Protein AF-A0A4Q7LE73-F1 (afdb_monomer_lite)

InterPro domains:
  IPR000281 Helix-turn-helix protein RpiR [PF01418] (27-86)
  IPR000281 Helix-turn-helix protein RpiR [PS51071] (15-91)
  IPR009057 Homedomain-like superfamily [SSF46689] (17-89)
  IPR036388 Winged helix-like DNA-binding domain superfamily [G3DSA:1.10.10.10] (14-88)
  IPR047640 HTH-type transcriptional regulator RpiR-like [PTHR30514] (19-153)

pLDDT: mean 76.47, std 17.5, range [27.41, 95.94]

Secondary structure (DSSP, 8-state):
---------S---HHHHHHHHHHHGGGS-HHHHHHHHHHHHTGGGGGG--HHHHHHHTTS-HHHHHHHHHHTT-SSHHHHHHHHHHHHHHTS----PPPSS---HHHHHHHHHHHHHHHHHHHHHHHHTSHHHHHHHHHHHT-S-EEEEESSHHHHHHHHHHHHHHHHHS----SPP-TTSEEEEEESSS---TTTS-S-HHHHTT-EEEEE-B-TT---EEETTEEEEE-BSSTTHHHHHHHHHHHHHHHH-GGGSS--

Foldseek 3Di:
DDDDDDDPPDADQLVVQLVVLVVCLVVDDLLLNLLSVLCNVCLQPLVVDDLCRSQVNSVHDSVSQQVNCVVNVHRGDVRSNVSSNVVSVVVPPPPPPPPPPDDDPVRVVVVVVVVVLVVLVVVLVVLCPDVLVVVLLVLLLPFLAEEEFELDDVLVVLSVLLLVLCCVLHNHPPDDDAQRGAYEYRQAPHHRDCVRPDVDLQSNFQRYEYEYADCAPDFDAPGRNHRYGHSYNDPNSSSSSSVSSVVSSVSSDDPPPPPD

Radius of gyration: 25.63 Å; chains: 1; bounding box: 50×48×75 Å

Structure (mmCIF, N/CA/C/O backbone):
data_AF-A0A4Q7LE73-F1
#
_entry.id   AF-A0A4Q7LE73-F1
#
loop_
_atom_site.group_PDB
_atom_site.id
_atom_site.type_symbol
_atom_site.label_atom_id
_atom_site.label_alt_id
_atom_site.label_comp_id
_atom_site.label_asym_id
_atom_site.label_entity_id
_atom_site.label_seq_id
_atom_site.pdbx_PDB_ins_code
_atom_site.Cartn_x
_atom_site.Cartn_y
_atom_site.Cartn_z
_atom_site.occupancy
_atom_site.B_iso_or_equiv
_atom_site.auth_seq_id
_atom_site.auth_comp_id
_atom_site.auth_asym_id
_atom_site.auth_atom_id
_atom_site.pdbx_PDB_model_num
ATOM 1 N N . MET A 1 1 ? -29.336 -5.424 -45.268 1.00 36.38 1 MET A N 1
ATOM 2 C CA . MET A 1 1 ? -28.787 -6.794 -45.356 1.00 36.38 1 MET A CA 1
ATOM 3 C C . MET A 1 1 ? -27.543 -6.709 -46.214 1.00 36.38 1 MET A C 1
ATOM 5 O O . MET A 1 1 ? -27.640 -6.809 -47.426 1.00 36.38 1 MET A O 1
ATOM 9 N N . GLU A 1 2 ? -26.401 -6.442 -45.594 1.00 27.41 2 GLU A N 1
ATOM 10 C CA . GLU A 1 2 ? -25.108 -6.477 -46.274 1.00 27.41 2 GLU A CA 1
ATOM 11 C C . GLU A 1 2 ? -24.246 -7.491 -45.533 1.00 27.41 2 GLU A C 1
ATOM 13 O O . GLU A 1 2 ? -23.942 -7.342 -44.350 1.00 27.41 2 GLU A O 1
ATOM 18 N N . ASN A 1 3 ? -23.981 -8.595 -46.228 1.00 30.31 3 ASN A N 1
ATOM 19 C CA . ASN A 1 3 ? -23.146 -9.694 -45.778 1.00 30.31 3 ASN A CA 1
ATOM 20 C C . ASN A 1 3 ? -21.695 -9.209 -45.760 1.00 30.31 3 ASN A C 1
ATOM 22 O O . ASN A 1 3 ? -21.080 -9.052 -46.814 1.00 30.31 3 ASN A O 1
ATOM 26 N N . VAL A 1 4 ? -21.138 -8.999 -44.569 1.00 33.28 4 VAL A N 1
ATOM 27 C CA . VAL A 1 4 ? -19.691 -8.841 -44.409 1.00 33.28 4 VAL A CA 1
ATOM 28 C C . VAL A 1 4 ? -19.076 -10.235 -44.436 1.00 33.28 4 VAL A C 1
ATOM 30 O O . VAL A 1 4 ? -19.018 -10.937 -43.426 1.00 33.28 4 VAL A O 1
ATOM 33 N N . SER A 1 5 ? -18.634 -10.639 -45.624 1.00 29.73 5 SER A N 1
ATOM 34 C CA . SER A 1 5 ? -17.701 -11.745 -45.807 1.00 29.73 5 SER A CA 1
ATOM 35 C C . SER A 1 5 ? -16.417 -11.433 -45.033 1.00 29.73 5 SER A C 1
ATOM 37 O O . SER A 1 5 ? -15.620 -10.597 -45.455 1.00 29.73 5 SER A O 1
ATOM 39 N N . LEU A 1 6 ? -16.221 -12.080 -43.878 1.00 34.28 6 LEU A N 1
ATOM 40 C CA . LEU A 1 6 ? -14.923 -12.105 -43.209 1.00 34.28 6 LEU A CA 1
ATOM 41 C C . LEU A 1 6 ? -13.989 -13.008 -44.016 1.00 34.28 6 LEU A C 1
ATOM 43 O O . LEU A 1 6 ? -14.069 -14.235 -43.949 1.00 34.28 6 LEU A O 1
ATOM 47 N N . ASP A 1 7 ? -13.106 -12.377 -44.776 1.00 31.00 7 ASP A N 1
ATOM 48 C CA . ASP A 1 7 ? -11.947 -13.021 -45.369 1.00 31.00 7 ASP A CA 1
ATOM 49 C C . ASP A 1 7 ? -11.022 -13.533 -44.245 1.00 31.00 7 ASP A C 1
ATOM 51 O O . ASP A 1 7 ? -10.460 -12.759 -43.468 1.00 31.00 7 ASP A O 1
ATOM 55 N N . LEU A 1 8 ? -10.926 -14.859 -44.103 1.00 39.31 8 LEU A N 1
ATOM 56 C CA . LEU A 1 8 ? -10.116 -15.561 -43.096 1.00 39.31 8 LEU A CA 1
ATOM 57 C C . LEU A 1 8 ? -8.748 -15.991 -43.657 1.00 39.31 8 LEU A C 1
ATOM 59 O O . LEU A 1 8 ? -8.208 -17.030 -43.275 1.00 39.31 8 LEU A O 1
ATOM 63 N N . ARG A 1 9 ? -8.178 -15.219 -44.588 1.00 37.47 9 ARG A N 1
ATOM 64 C CA . ARG A 1 9 ? -6.844 -15.469 -45.155 1.00 37.47 9 ARG A CA 1
ATOM 65 C C . ARG A 1 9 ? -5.949 -14.237 -45.038 1.00 37.47 9 ARG A C 1
ATOM 67 O O . ARG A 1 9 ? -5.602 -13.597 -46.019 1.00 37.47 9 ARG A O 1
ATOM 74 N N . GLY A 1 10 ? -5.541 -13.928 -43.813 1.00 35.84 10 GLY A N 1
ATOM 75 C CA . GLY A 1 10 ? -4.536 -12.906 -43.524 1.00 35.84 10 GLY A CA 1
ATOM 76 C C . GLY A 1 10 ? -4.345 -12.778 -42.020 1.00 35.84 10 GLY A C 1
ATOM 77 O O . GLY A 1 10 ? -5.335 -12.754 -41.290 1.00 35.84 10 GLY A O 1
ATOM 78 N N . GLY A 1 11 ? -3.090 -12.768 -41.560 1.00 40.53 11 GLY A N 1
ATOM 79 C CA . GLY A 1 11 ? -2.721 -12.755 -40.142 1.00 40.53 11 GLY A CA 1
ATOM 80 C C . GLY A 1 11 ? -3.563 -11.775 -39.325 1.00 40.53 11 GLY A C 1
ATOM 81 O O . GLY A 1 11 ? -3.760 -10.621 -39.708 1.00 40.53 11 GLY A O 1
ATOM 82 N N . HIS A 1 12 ? -4.114 -12.255 -38.210 1.00 41.47 12 HIS A N 1
ATOM 83 C CA . HIS A 1 12 ? -4.924 -11.416 -37.342 1.00 41.47 12 HIS A CA 1
ATOM 84 C C . HIS A 1 12 ? -4.046 -10.325 -36.715 1.00 41.47 12 HIS A C 1
ATOM 86 O O . HIS A 1 12 ? -3.005 -10.655 -36.147 1.00 41.47 12 HIS A O 1
ATOM 92 N N . PRO A 1 13 ? -4.458 -9.041 -36.752 1.00 47.62 13 PRO A N 1
ATOM 93 C CA . PRO A 1 13 ? -3.757 -8.015 -35.997 1.00 47.62 13 PRO A CA 1
ATOM 94 C C . PRO A 1 13 ? -3.739 -8.412 -34.505 1.00 47.62 13 PRO A C 1
ATOM 96 O O . PRO A 1 13 ? -4.755 -8.907 -33.999 1.00 47.62 13 PRO A O 1
ATOM 99 N N . PRO A 1 14 ? -2.618 -8.208 -33.790 1.00 50.78 14 PRO A N 1
ATOM 100 C CA . PRO A 1 14 ? -2.338 -8.814 -32.480 1.00 50.78 14 PRO A CA 1
ATOM 101 C C . PRO A 1 14 ? -3.400 -8.530 -31.401 1.00 50.78 14 PRO A C 1
ATOM 103 O O . PRO A 1 14 ? -3.673 -9.372 -30.545 1.00 50.78 14 PRO A O 1
ATOM 106 N N . SER A 1 15 ? -4.103 -7.394 -31.491 1.00 54.06 15 SER A N 1
ATOM 107 C CA . SER A 1 15 ? -5.221 -7.027 -30.606 1.00 54.06 15 SER A CA 1
ATOM 108 C C . SER A 1 15 ? -6.438 -7.954 -30.694 1.00 54.06 15 SER A C 1
ATOM 110 O O . SER A 1 15 ? -7.192 -8.074 -29.728 1.00 54.06 15 SER A O 1
ATOM 112 N N . ARG A 1 16 ? -6.624 -8.657 -31.815 1.00 70.12 16 ARG A N 1
ATOM 113 C CA . ARG A 1 16 ? -7.734 -9.600 -32.011 1.00 70.12 16 ARG A CA 1
ATOM 114 C C . ARG A 1 16 ? -7.423 -11.008 -31.512 1.00 70.12 16 ARG A C 1
ATOM 116 O O . ARG A 1 16 ? -8.363 -11.752 -31.253 1.00 70.12 16 ARG A O 1
ATOM 123 N N . LEU A 1 17 ? -6.150 -11.369 -31.334 1.00 82.00 17 LEU A N 1
ATOM 124 C CA . LEU A 1 17 ? -5.748 -12.737 -31.001 1.00 82.00 17 LEU A CA 1
ATOM 125 C C . LEU A 1 17 ? -6.143 -13.140 -29.575 1.00 82.00 17 LEU A C 1
ATOM 127 O O . LEU A 1 17 ? -6.809 -14.155 -29.403 1.00 82.00 17 LEU A O 1
ATOM 131 N N . LEU A 1 18 ? -5.790 -12.346 -28.557 1.00 83.38 18 LEU A N 1
ATOM 132 C CA . LEU A 1 18 ? -6.112 -12.666 -27.158 1.00 83.38 18 LEU A CA 1
ATOM 133 C C . LEU A 1 18 ? -7.630 -12.754 -26.934 1.00 83.38 18 LEU A C 1
ATOM 135 O O . LEU A 1 18 ? -8.122 -13.706 -26.331 1.00 83.38 18 LEU A O 1
ATOM 139 N N . LEU A 1 19 ? -8.373 -11.790 -27.484 1.00 81.19 19 LEU A N 1
ATOM 140 C CA . LEU A 1 19 ? -9.833 -11.764 -27.420 1.00 81.19 19 LEU A CA 1
ATOM 141 C C . LEU A 1 19 ? -10.452 -12.954 -28.171 1.00 81.19 19 LEU A C 1
ATOM 143 O O . LEU A 1 19 ? -11.395 -13.572 -27.679 1.00 81.19 19 LEU A O 1
ATOM 147 N N . ALA A 1 20 ? -9.909 -13.319 -29.338 1.00 82.94 20 ALA A N 1
ATOM 148 C CA . ALA A 1 20 ? -10.335 -14.510 -30.068 1.00 82.94 20 ALA A CA 1
ATOM 149 C C . ALA A 1 20 ? -10.052 -15.793 -29.274 1.00 82.94 20 ALA A C 1
ATOM 151 O O . ALA A 1 20 ? -10.924 -16.656 -29.199 1.00 82.94 20 ALA A O 1
ATOM 152 N N . MET A 1 21 ? -8.887 -15.898 -28.626 1.00 88.56 21 MET A N 1
ATOM 153 C CA . MET A 1 21 ? -8.531 -17.032 -27.771 1.00 88.56 21 MET A CA 1
ATOM 154 C C . MET A 1 21 ? -9.468 -17.162 -26.566 1.00 88.56 21 MET A C 1
ATOM 156 O O . MET A 1 21 ? -9.922 -18.267 -26.278 1.00 88.56 21 MET A O 1
ATOM 160 N N . GLN A 1 22 ? -9.799 -16.054 -25.895 1.00 87.94 22 GLN A N 1
ATOM 161 C CA . GLN A 1 22 ? -10.761 -16.034 -24.787 1.00 87.94 22 GLN A CA 1
ATOM 162 C C . GLN A 1 22 ? -12.165 -16.438 -25.249 1.00 87.94 22 GLN A C 1
ATOM 164 O O . GLN A 1 22 ? -12.814 -17.262 -24.606 1.00 87.94 22 GLN A O 1
ATOM 169 N N . ARG A 1 23 ? -12.619 -15.909 -26.391 1.00 88.62 23 ARG A N 1
ATOM 170 C CA . ARG A 1 23 ? -13.941 -16.211 -26.954 1.00 88.62 23 ARG A CA 1
ATOM 171 C C . ARG A 1 23 ? -14.069 -17.665 -27.405 1.00 88.62 23 ARG A C 1
ATOM 173 O O . ARG A 1 23 ? -15.119 -18.270 -27.220 1.00 88.62 23 ARG A O 1
ATOM 180 N N . GLU A 1 24 ? -13.024 -18.228 -28.004 1.00 89.00 24 GLU A N 1
ATOM 181 C CA . GLU A 1 24 ? -13.026 -19.614 -28.482 1.00 89.00 24 GLU A CA 1
ATOM 182 C C . GLU A 1 24 ? -12.693 -20.644 -27.403 1.00 89.00 24 GLU A C 1
ATOM 184 O O . GLU A 1 24 ? -12.870 -21.838 -27.650 1.00 89.00 24 GLU A O 1
ATOM 189 N N . LEU A 1 25 ? -12.252 -20.217 -26.216 1.00 89.75 25 LEU A N 1
ATOM 190 C CA . LEU A 1 25 ? -11.843 -21.097 -25.120 1.00 89.75 25 LEU A CA 1
ATOM 191 C C . LEU A 1 25 ? -12.855 -22.224 -24.814 1.00 89.75 25 LEU A C 1
ATOM 193 O O . LEU A 1 25 ? -12.409 -23.369 -24.686 1.00 89.75 25 LEU A O 1
ATOM 197 N N . PRO A 1 26 ? -14.185 -21.979 -24.770 1.00 87.06 26 PRO A N 1
ATOM 198 C CA . PRO A 1 26 ? -15.178 -23.034 -24.530 1.00 87.06 26 PRO A CA 1
ATOM 199 C C . PRO A 1 26 ? -15.284 -24.065 -25.667 1.00 87.06 26 PRO A C 1
ATOM 201 O O . PRO A 1 26 ? -15.719 -25.189 -25.442 1.00 87.06 26 PRO A O 1
ATOM 204 N N . ALA A 1 27 ? -14.875 -23.698 -26.885 1.00 86.88 27 ALA A N 1
ATOM 205 C CA . ALA A 1 27 ? -14.903 -24.540 -28.082 1.00 86.88 27 ALA A CA 1
ATOM 206 C C . ALA A 1 27 ? -13.546 -25.220 -28.372 1.00 86.88 27 ALA A C 1
ATOM 208 O O . ALA A 1 27 ? -13.352 -25.849 -29.422 1.00 86.88 27 ALA A O 1
ATOM 209 N N . LEU A 1 28 ? -12.560 -25.075 -27.481 1.00 90.81 28 LEU A N 1
ATOM 210 C CA . LEU A 1 28 ? -11.284 -25.777 -27.585 1.00 90.81 28 LEU A CA 1
ATOM 211 C C . LEU A 1 28 ? -11.410 -27.198 -27.026 1.00 90.81 28 LEU A C 1
ATOM 213 O O . LEU A 1 28 ? -12.021 -27.430 -25.988 1.00 90.81 28 LEU A O 1
ATOM 217 N N . SER A 1 29 ? -10.739 -28.162 -27.667 1.00 91.69 29 SER A N 1
ATOM 218 C CA . SER A 1 29 ? -10.526 -29.477 -27.042 1.00 91.69 29 SER A CA 1
ATOM 219 C C . SER A 1 29 ? -9.815 -29.306 -25.689 1.00 91.69 29 SER A C 1
ATOM 221 O O . SER A 1 29 ? -8.980 -28.401 -25.595 1.00 91.69 29 SER A O 1
ATOM 223 N N . PRO A 1 30 ? -10.004 -30.196 -24.698 1.00 89.75 30 PRO A N 1
ATOM 224 C CA . PRO A 1 30 ? -9.436 -30.030 -23.355 1.00 89.75 30 PRO A CA 1
ATOM 225 C C . PRO A 1 30 ? -7.932 -29.714 -23.346 1.00 89.75 30 PRO A C 1
ATOM 227 O O . PRO A 1 30 ? -7.491 -28.756 -22.716 1.00 89.75 30 PRO A O 1
ATOM 230 N N . LYS A 1 31 ? -7.145 -30.447 -24.148 1.00 89.31 31 LYS A N 1
ATOM 231 C CA . LYS A 1 31 ? -5.693 -30.237 -24.272 1.00 89.31 31 LYS A CA 1
ATOM 232 C C . LYS A 1 31 ? -5.336 -28.869 -24.860 1.00 89.31 31 LYS A C 1
ATOM 234 O O . LYS A 1 31 ? -4.403 -28.235 -24.388 1.00 89.31 31 LYS A O 1
ATOM 239 N N . LEU A 1 32 ? -6.062 -28.403 -25.878 1.00 92.81 32 LEU A N 1
ATOM 240 C CA . LEU A 1 32 ? -5.839 -27.067 -26.450 1.00 92.81 32 LEU A CA 1
ATOM 241 C C . LEU A 1 32 ? -6.333 -25.959 -25.515 1.00 92.81 32 LEU A C 1
ATOM 243 O O . LEU A 1 32 ? -5.698 -24.914 -25.443 1.00 92.81 32 LEU A O 1
ATOM 247 N N . GLY A 1 33 ? -7.411 -26.205 -24.768 1.00 93.31 33 GLY A N 1
ATOM 248 C CA . GLY A 1 33 ? -7.922 -25.291 -23.752 1.00 93.31 33 GLY A CA 1
ATOM 249 C C . GLY A 1 33 ? -6.916 -25.038 -22.632 1.00 93.31 33 GLY A C 1
ATOM 250 O O . GLY A 1 33 ? -6.775 -23.901 -22.196 1.00 93.31 33 GLY A O 1
ATOM 251 N N . HIS A 1 34 ? -6.169 -26.063 -22.212 1.00 93.94 34 HIS A N 1
ATOM 252 C CA . HIS A 1 34 ? -5.117 -25.914 -21.198 1.00 93.94 34 HIS A CA 1
ATOM 253 C C . HIS A 1 34 ? -3.985 -25.012 -21.689 1.00 93.94 34 HIS A C 1
ATOM 255 O O . HIS A 1 34 ? -3.579 -24.095 -20.983 1.00 93.94 34 HIS A O 1
ATOM 261 N N . VAL A 1 35 ? -3.534 -25.225 -22.928 1.00 95.62 35 VAL A N 1
ATOM 262 C CA . VAL A 1 35 ? -2.495 -24.385 -23.535 1.00 95.62 35 VAL A CA 1
ATOM 263 C C . VAL A 1 35 ? -2.989 -22.951 -23.731 1.00 95.62 35 VAL A C 1
ATOM 265 O O . VAL A 1 35 ? -2.262 -22.008 -23.439 1.00 95.62 35 VAL A O 1
ATOM 268 N N . ALA A 1 36 ? -4.229 -22.767 -24.192 1.00 93.56 36 ALA A N 1
ATOM 269 C CA . ALA A 1 36 ? -4.799 -21.439 -24.393 1.00 93.56 36 ALA A CA 1
ATOM 270 C C . ALA A 1 36 ? -4.927 -20.658 -23.083 1.00 93.56 36 ALA A C 1
ATOM 272 O O . ALA A 1 36 ? -4.557 -19.489 -23.057 1.00 93.56 36 ALA A O 1
ATOM 273 N N . ARG A 1 37 ? -5.380 -21.302 -21.997 1.00 92.19 37 ARG A N 1
ATOM 274 C CA . ARG A 1 37 ? -5.430 -20.688 -20.661 1.00 92.19 37 ARG A CA 1
ATOM 275 C C . ARG A 1 37 ? -4.053 -20.239 -20.197 1.00 92.19 37 ARG A C 1
ATOM 277 O O . ARG A 1 37 ? -3.901 -19.070 -19.870 1.00 92.19 37 ARG A O 1
ATOM 284 N N . PHE A 1 38 ? -3.049 -21.110 -20.302 1.00 93.12 38 PHE A N 1
ATOM 285 C CA . PHE A 1 38 ? -1.6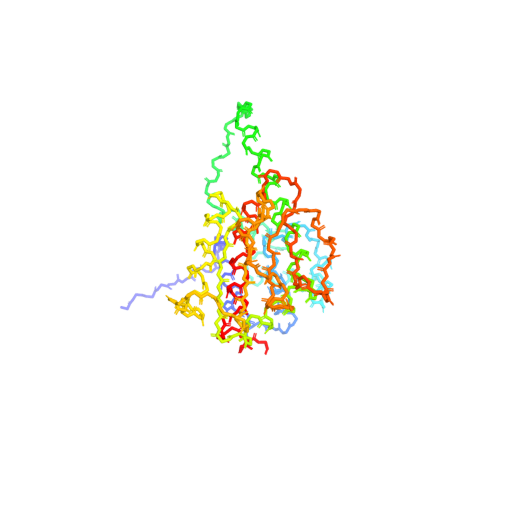73 -20.748 -19.964 1.00 93.12 38 PHE A CA 1
ATOM 286 C C . PHE A 1 38 ? -1.190 -19.526 -20.765 1.00 93.12 38 PHE A C 1
ATOM 288 O O . PHE A 1 38 ? -0.633 -18.585 -20.206 1.00 93.12 38 PHE A O 1
ATOM 295 N N . CYS A 1 39 ? -1.423 -19.501 -22.080 1.00 91.44 39 CYS A N 1
ATOM 296 C CA . CYS A 1 39 ? -1.026 -18.372 -22.923 1.00 91.44 39 CYS A CA 1
ATOM 297 C C . CYS A 1 39 ? -1.777 -17.072 -22.593 1.00 91.44 39 CYS A C 1
ATOM 299 O O . CYS A 1 39 ? -1.175 -16.008 -22.694 1.00 91.44 39 CYS A O 1
ATOM 301 N N . ILE A 1 40 ? -3.056 -17.144 -22.208 1.00 89.19 40 ILE A N 1
ATOM 302 C CA . ILE A 1 40 ? -3.857 -15.982 -21.789 1.00 89.19 40 ILE A CA 1
ATOM 303 C C . ILE A 1 40 ? -3.355 -15.449 -20.440 1.00 89.19 40 ILE A C 1
ATOM 305 O O . ILE A 1 40 ? -3.100 -14.255 -20.315 1.00 89.19 40 ILE A O 1
ATOM 309 N N . GLU A 1 41 ? -3.175 -16.329 -19.453 1.00 87.31 41 GLU A N 1
ATOM 310 C CA . GLU A 1 41 ? -2.725 -15.982 -18.096 1.00 87.31 41 GLU A CA 1
ATOM 311 C C . GLU A 1 41 ? -1.308 -15.392 -18.086 1.00 87.31 41 GLU A C 1
ATOM 313 O O . GLU A 1 41 ? -1.009 -14.491 -17.304 1.00 87.31 41 GLU A O 1
ATOM 318 N N . HIS A 1 42 ? -0.441 -15.861 -18.986 1.00 86.25 42 HIS A N 1
ATOM 319 C CA . HIS A 1 42 ? 0.959 -15.446 -19.068 1.00 86.25 42 HIS A CA 1
ATOM 320 C C . HIS A 1 42 ? 1.283 -14.601 -20.308 1.00 86.25 42 HIS A C 1
ATOM 322 O O . HIS A 1 42 ? 2.451 -14.506 -20.679 1.00 86.25 42 HIS A O 1
ATOM 328 N N . ALA A 1 43 ? 0.294 -13.970 -20.954 1.00 84.94 43 ALA A N 1
ATOM 329 C CA . ALA A 1 43 ? 0.480 -13.269 -22.233 1.00 84.94 43 ALA A CA 1
ATOM 330 C C . ALA A 1 43 ? 1.638 -12.249 -22.209 1.00 84.94 43 ALA A C 1
ATOM 332 O O . ALA A 1 43 ? 2.489 -12.256 -23.098 1.00 84.94 43 ALA A O 1
ATOM 333 N N . ALA A 1 44 ? 1.735 -11.447 -21.142 1.00 77.94 44 ALA A N 1
ATOM 334 C CA . ALA A 1 44 ? 2.772 -10.423 -20.982 1.00 77.94 44 ALA A CA 1
ATOM 335 C C . ALA A 1 44 ? 4.186 -10.980 -20.742 1.00 77.94 44 ALA A C 1
ATOM 337 O O . ALA A 1 44 ? 5.175 -10.314 -21.031 1.00 77.94 44 ALA A O 1
ATOM 338 N N . THR A 1 45 ? 4.308 -12.203 -20.224 1.00 80.69 45 THR A N 1
ATOM 339 C CA . THR A 1 45 ? 5.594 -12.828 -19.865 1.00 80.69 45 THR A CA 1
ATOM 340 C C . THR A 1 45 ? 5.908 -14.061 -20.712 1.00 80.69 45 THR A C 1
ATOM 342 O O . THR A 1 45 ? 6.896 -14.762 -20.472 1.00 80.69 45 THR A O 1
ATOM 345 N N . LEU A 1 46 ? 5.106 -14.326 -21.748 1.00 85.12 46 LEU A N 1
ATOM 346 C CA . LEU A 1 46 ? 5.240 -15.509 -22.593 1.00 85.12 46 LEU A CA 1
ATOM 347 C C . LEU A 1 46 ? 6.572 -15.524 -23.361 1.00 85.12 46 LEU A C 1
ATOM 349 O O . LEU A 1 46 ? 7.087 -16.603 -23.665 1.00 85.12 46 LEU A O 1
ATOM 353 N N . HIS A 1 47 ? 7.186 -14.357 -23.608 1.00 83.56 47 HIS A N 1
ATOM 354 C CA . HIS A 1 47 ? 8.524 -14.248 -24.207 1.00 83.56 47 HIS A CA 1
ATOM 355 C C . HIS A 1 47 ? 9.614 -14.995 -23.417 1.00 83.56 47 HIS A C 1
ATOM 357 O O . HIS A 1 47 ? 10.526 -15.544 -24.038 1.00 83.56 47 HIS A O 1
ATOM 363 N N . HIS A 1 48 ? 9.478 -15.127 -22.095 1.00 83.44 48 HIS A N 1
ATOM 364 C CA . HIS A 1 48 ? 10.425 -15.857 -21.242 1.00 83.44 48 HIS A CA 1
ATOM 365 C C . HIS A 1 48 ? 10.283 -17.384 -21.300 1.00 83.44 48 HIS A C 1
ATOM 367 O O . HIS A 1 48 ? 11.183 -18.104 -20.875 1.00 83.44 48 HIS A O 1
ATOM 373 N N . HIS A 1 49 ? 9.176 -17.898 -21.836 1.00 85.50 49 HIS A N 1
ATOM 374 C CA . HIS A 1 49 ? 8.891 -19.329 -21.848 1.00 85.50 49 HIS A CA 1
ATOM 375 C C . HIS A 1 49 ? 9.376 -19.980 -23.150 1.00 85.50 49 HIS A C 1
ATOM 377 O O . HIS A 1 49 ? 9.189 -19.447 -24.256 1.00 85.50 49 HIS A O 1
ATOM 383 N N . ARG A 1 50 ? 9.983 -21.168 -23.044 1.00 92.62 50 ARG A N 1
ATOM 384 C CA . ARG A 1 50 ? 10.229 -22.052 -24.192 1.00 92.62 50 ARG A CA 1
ATOM 385 C C . ARG A 1 50 ? 8.977 -22.882 -24.458 1.00 92.62 50 ARG A C 1
ATOM 387 O O . ARG A 1 50 ? 8.153 -23.105 -23.576 1.00 92.62 50 ARG A O 1
ATOM 394 N N . ILE A 1 51 ? 8.856 -23.416 -25.674 1.00 95.25 51 ILE A N 1
ATOM 395 C CA . ILE A 1 51 ? 7.692 -24.236 -26.055 1.00 95.25 51 ILE A CA 1
ATOM 396 C C . ILE A 1 51 ? 7.515 -25.458 -25.142 1.00 95.25 51 ILE A C 1
ATOM 398 O O . ILE A 1 51 ? 6.394 -25.891 -24.882 1.00 95.25 51 ILE A O 1
ATOM 402 N N . GLN A 1 52 ? 8.626 -26.001 -24.633 1.00 93.94 52 GLN A N 1
ATOM 403 C CA . GLN A 1 52 ? 8.621 -27.127 -23.704 1.00 93.94 52 GLN A CA 1
ATOM 404 C C . GLN A 1 52 ? 8.075 -26.743 -22.326 1.00 93.94 52 GLN A C 1
ATOM 406 O O . GLN A 1 52 ? 7.399 -27.560 -21.705 1.00 93.94 52 GLN A O 1
ATOM 411 N N . ASP A 1 53 ? 8.320 -25.512 -21.876 1.00 90.81 53 ASP A N 1
ATOM 412 C CA . ASP A 1 53 ? 7.847 -25.016 -20.583 1.00 90.81 53 ASP A CA 1
ATOM 413 C C . ASP A 1 53 ? 6.329 -24.840 -20.617 1.00 90.81 53 ASP A C 1
ATOM 415 O O . ASP A 1 53 ? 5.627 -25.349 -19.747 1.00 90.81 53 ASP A O 1
ATOM 419 N N . VAL A 1 54 ? 5.814 -24.232 -21.694 1.00 93.06 54 VAL A N 1
ATOM 420 C CA . VAL A 1 54 ? 4.369 -24.080 -21.934 1.00 93.06 54 VAL A CA 1
ATOM 421 C C . VAL A 1 54 ? 3.680 -25.437 -22.024 1.00 93.06 54 VAL A C 1
ATOM 423 O O . VAL A 1 54 ? 2.646 -25.662 -21.395 1.00 93.06 54 VAL A O 1
ATOM 426 N N . ALA A 1 55 ? 4.264 -26.366 -22.785 1.00 94.25 55 ALA A N 1
ATOM 427 C CA . ALA A 1 55 ? 3.733 -27.713 -22.927 1.00 94.25 55 ALA A CA 1
ATOM 428 C C . ALA A 1 55 ? 3.640 -28.416 -21.566 1.00 94.25 55 ALA A C 1
ATOM 430 O O . ALA A 1 55 ? 2.569 -28.905 -21.209 1.00 94.25 55 ALA A O 1
ATOM 431 N N . ARG A 1 56 ? 4.725 -28.388 -20.780 1.00 93.38 56 ARG A N 1
ATOM 432 C CA . ARG A 1 56 ? 4.791 -28.990 -19.444 1.00 93.38 56 ARG A CA 1
ATOM 433 C C . ARG A 1 56 ? 3.770 -28.374 -18.490 1.00 93.38 56 ARG A C 1
ATOM 435 O O . ARG A 1 56 ? 3.004 -29.117 -17.887 1.00 93.38 56 ARG A O 1
ATOM 442 N N . ALA A 1 57 ? 3.729 -27.047 -18.396 1.00 89.56 57 ALA A N 1
ATOM 443 C CA . ALA A 1 57 ? 2.807 -26.332 -17.516 1.00 89.56 57 ALA A CA 1
ATOM 444 C C . ALA A 1 57 ? 1.335 -26.576 -17.887 1.00 89.56 57 ALA A C 1
ATOM 446 O O . ALA A 1 57 ? 0.475 -26.654 -17.017 1.00 89.56 57 ALA A O 1
ATOM 447 N N . SER A 1 58 ? 1.054 -26.783 -19.175 1.00 92.62 58 SER A N 1
ATOM 448 C CA . SER A 1 58 ? -0.294 -27.084 -19.669 1.00 92.62 58 SER A CA 1
ATOM 449 C C . SER A 1 58 ? -0.653 -28.579 -19.618 1.00 92.62 58 SER A C 1
ATOM 451 O O . SER A 1 58 ? -1.748 -28.957 -20.040 1.00 92.62 58 SER A O 1
ATOM 453 N N . GLY A 1 59 ? 0.257 -29.459 -19.177 1.00 91.44 59 GLY A N 1
ATOM 454 C CA . GLY A 1 59 ? 0.058 -30.915 -19.206 1.00 91.44 59 GLY A CA 1
ATOM 455 C C . GLY A 1 59 ? -0.060 -31.486 -20.628 1.00 91.44 59 GLY A C 1
ATOM 456 O O . GLY A 1 59 ? -0.827 -32.416 -20.882 1.00 91.44 59 GLY A O 1
ATOM 457 N N . THR A 1 60 ? 0.654 -30.896 -21.587 1.00 95.12 60 THR A N 1
ATOM 458 C CA . THR A 1 60 ? 0.620 -31.260 -23.010 1.00 95.12 60 THR A CA 1
ATOM 459 C C . THR A 1 60 ? 2.022 -31.452 -23.595 1.00 95.12 60 THR A C 1
ATOM 461 O O . THR A 1 60 ? 3.029 -31.383 -22.899 1.00 95.12 60 THR A O 1
ATOM 464 N N . ILE A 1 61 ? 2.089 -31.724 -24.901 1.00 95.19 61 ILE A N 1
ATOM 465 C CA . ILE A 1 61 ? 3.335 -31.846 -25.665 1.00 95.19 61 ILE A CA 1
ATOM 466 C C . ILE A 1 61 ? 3.546 -30.603 -26.548 1.00 95.19 61 ILE A C 1
ATOM 468 O O . ILE A 1 61 ? 2.559 -29.973 -26.936 1.00 95.19 61 ILE A O 1
ATOM 472 N N . PRO A 1 62 ? 4.787 -30.268 -26.953 1.00 95.56 62 PRO A N 1
ATOM 473 C CA . PRO A 1 62 ? 5.072 -29.104 -27.804 1.00 95.56 62 PRO A CA 1
ATOM 474 C C . PRO A 1 62 ? 4.226 -29.036 -29.085 1.00 95.56 62 PRO A C 1
ATOM 476 O O . PRO A 1 62 ? 3.805 -27.959 -29.504 1.00 95.56 62 PRO A O 1
ATOM 479 N N . ALA A 1 63 ? 3.895 -30.190 -29.673 1.00 95.56 63 ALA A N 1
ATOM 480 C CA . ALA A 1 63 ? 3.025 -30.267 -30.844 1.00 95.56 63 ALA A CA 1
ATOM 481 C C . ALA A 1 63 ? 1.607 -29.712 -30.591 1.00 95.56 63 ALA A C 1
ATOM 483 O O . ALA A 1 63 ? 1.000 -29.159 -31.507 1.00 95.56 63 ALA A O 1
ATOM 484 N N . SER A 1 64 ? 1.082 -29.813 -29.364 1.00 95.12 64 SER A N 1
ATOM 485 C CA . SER A 1 64 ? -0.200 -29.206 -28.980 1.00 95.12 64 SER A CA 1
ATOM 486 C C . SER A 1 64 ? -0.124 -27.681 -28.979 1.00 95.12 64 SER A C 1
ATOM 488 O O . SER A 1 64 ? -1.068 -27.028 -29.413 1.00 95.12 64 SER A O 1
ATOM 490 N N . VAL A 1 65 ? 1.012 -27.117 -28.561 1.00 95.62 65 VAL A N 1
ATOM 491 C CA . VAL A 1 65 ? 1.252 -25.666 -28.562 1.00 95.62 65 VAL A CA 1
ATOM 492 C C . VAL A 1 65 ? 1.333 -25.127 -29.990 1.00 95.62 65 VAL A C 1
ATOM 494 O O . VAL A 1 65 ? 0.695 -24.130 -30.316 1.00 95.62 65 VAL A O 1
ATOM 497 N N . VAL A 1 66 ? 2.027 -25.837 -30.886 1.00 95.94 66 VAL A N 1
ATOM 498 C CA . VAL A 1 66 ? 2.044 -25.494 -32.321 1.00 95.94 66 VAL A CA 1
ATOM 499 C C . VAL A 1 66 ? 0.650 -25.616 -32.938 1.00 95.94 66 VAL A C 1
ATOM 501 O O . VAL A 1 66 ? 0.250 -24.772 -33.736 1.00 95.94 66 VAL A O 1
ATOM 504 N N . ARG A 1 67 ? -0.115 -26.650 -32.568 1.00 93.00 67 ARG A N 1
ATOM 505 C CA . ARG A 1 67 ? -1.487 -26.845 -33.058 1.00 93.00 67 ARG A CA 1
ATOM 506 C C . ARG A 1 67 ? -2.418 -25.719 -32.616 1.00 93.00 67 ARG A C 1
ATOM 508 O O . ARG A 1 67 ? -3.270 -25.317 -33.400 1.00 93.00 67 ARG A O 1
ATOM 515 N N . LEU A 1 68 ? -2.241 -25.206 -31.399 1.00 95.31 68 LEU A N 1
ATOM 516 C CA . LEU A 1 68 ? -2.958 -24.025 -30.934 1.00 95.31 68 LEU A CA 1
ATOM 517 C C . LEU A 1 68 ? -2.617 -22.804 -31.796 1.00 95.31 68 LEU A C 1
ATOM 519 O O . LEU A 1 68 ? -3.530 -22.178 -32.319 1.00 95.31 68 LEU A O 1
ATOM 523 N N . ALA A 1 69 ? -1.328 -22.512 -32.002 1.00 93.88 69 ALA A N 1
ATOM 524 C CA . ALA A 1 69 ? -0.889 -21.380 -32.823 1.00 93.88 69 ALA A CA 1
ATOM 525 C C . ALA A 1 69 ? -1.498 -21.431 -34.239 1.00 93.88 69 ALA A C 1
ATOM 527 O O . ALA A 1 69 ? -2.111 -20.467 -34.691 1.00 93.88 69 ALA A O 1
ATOM 528 N N . LYS A 1 70 ? -1.443 -22.603 -34.884 1.00 92.50 70 LYS A N 1
ATOM 529 C CA . LYS A 1 70 ? -2.033 -22.829 -36.213 1.00 92.50 70 LYS A CA 1
ATOM 530 C C . LYS A 1 70 ? -3.544 -22.647 -36.255 1.00 92.50 70 LYS A C 1
ATOM 532 O O . LYS A 1 70 ? -4.060 -22.166 -37.258 1.00 92.50 70 LYS A O 1
ATOM 537 N N . ARG A 1 71 ? -4.260 -23.006 -35.184 1.00 91.31 71 ARG A N 1
ATOM 538 C CA . ARG A 1 71 ? -5.714 -22.801 -35.100 1.00 91.31 71 ARG A CA 1
ATOM 539 C C . ARG A 1 71 ? -6.084 -21.318 -35.177 1.00 91.31 71 ARG A C 1
ATOM 541 O O . ARG A 1 71 ? -7.100 -20.997 -35.775 1.00 91.31 71 ARG A O 1
ATOM 548 N N . PHE A 1 72 ? -5.249 -20.440 -34.628 1.00 88.69 72 PHE A N 1
ATOM 549 C CA . PHE A 1 72 ? -5.438 -18.988 -34.684 1.00 88.69 72 PHE A CA 1
ATOM 550 C C . PHE A 1 72 ? -4.719 -18.324 -35.873 1.00 88.69 72 PHE A C 1
ATOM 552 O O . PHE A 1 72 ? -4.487 -17.119 -35.860 1.00 88.69 72 PHE A O 1
ATOM 559 N N . GLY A 1 73 ? -4.368 -19.103 -36.903 1.00 87.19 73 GLY A N 1
ATOM 560 C CA . GLY A 1 73 ? -3.792 -18.587 -38.146 1.00 87.19 73 GLY A CA 1
ATOM 561 C C . GLY A 1 73 ? -2.296 -18.268 -38.092 1.00 87.19 73 GLY A C 1
ATOM 562 O O . GLY A 1 73 ? -1.799 -17.618 -39.004 1.00 87.19 73 GLY A O 1
ATOM 563 N N . LEU A 1 74 ? -1.577 -18.724 -37.061 1.00 90.12 74 LEU A N 1
ATOM 564 C CA . LEU A 1 74 ? -0.144 -18.472 -36.882 1.00 90.12 74 LEU A CA 1
ATOM 565 C C . LEU A 1 74 ? 0.691 -19.683 -37.319 1.00 90.12 74 LEU A C 1
ATOM 567 O O . LEU A 1 74 ? 0.299 -20.839 -37.153 1.00 90.12 74 LEU A O 1
ATOM 571 N N . SER A 1 75 ? 1.894 -19.440 -37.824 1.00 86.94 75 SER A N 1
ATOM 572 C CA . SER A 1 75 ? 2.827 -20.465 -38.306 1.00 86.94 75 SER A CA 1
ATOM 573 C C . SER A 1 75 ? 3.373 -21.372 -37.194 1.00 86.94 75 SER A C 1
ATOM 575 O O . SER A 1 75 ? 3.657 -22.552 -37.436 1.00 86.94 75 SER A O 1
ATOM 577 N N . GLY A 1 76 ? 3.479 -20.869 -35.959 1.00 90.44 76 GLY A N 1
ATOM 578 C CA . GLY A 1 76 ? 3.992 -21.637 -34.828 1.00 90.44 76 GLY A CA 1
ATOM 579 C C . GLY A 1 76 ? 4.131 -20.848 -33.526 1.00 90.44 76 GLY A C 1
ATOM 580 O O . GLY A 1 76 ? 3.624 -19.741 -33.375 1.00 90.44 76 GLY A O 1
ATOM 581 N N . PHE A 1 77 ? 4.830 -21.443 -32.554 1.00 92.06 77 PHE A N 1
ATOM 582 C CA . PHE A 1 77 ? 4.932 -20.897 -31.196 1.00 92.06 77 PHE A CA 1
ATOM 583 C C . PHE A 1 77 ? 5.678 -19.558 -31.116 1.00 92.06 77 PHE A C 1
ATOM 585 O O . PHE A 1 77 ? 5.317 -18.727 -30.295 1.00 92.06 77 PHE A O 1
ATOM 592 N N . GLN A 1 78 ? 6.694 -19.328 -31.954 1.00 88.94 78 GLN A N 1
ATOM 593 C CA . GLN A 1 78 ? 7.404 -18.043 -31.945 1.00 88.94 78 GLN A CA 1
ATOM 594 C C . GLN A 1 78 ? 6.484 -16.897 -32.373 1.00 88.94 78 GLN A C 1
ATOM 596 O O . GLN A 1 78 ? 6.400 -15.895 -31.677 1.00 88.94 78 GLN A O 1
ATOM 601 N N . GLU A 1 79 ? 5.715 -17.080 -33.446 1.00 87.25 79 GLU A N 1
ATOM 602 C CA . GLU A 1 79 ? 4.738 -16.083 -33.899 1.00 87.25 79 GLU A CA 1
ATOM 603 C C . GLU A 1 79 ? 3.617 -15.864 -32.869 1.00 87.25 79 GLU A C 1
ATOM 605 O O . GLU A 1 79 ? 3.217 -14.730 -32.627 1.00 87.25 79 GLU A O 1
ATOM 610 N N . LEU A 1 80 ? 3.187 -16.923 -32.169 1.00 89.06 80 LEU A N 1
ATOM 611 C CA . LEU A 1 80 ? 2.273 -16.811 -31.025 1.00 89.06 80 LEU A CA 1
ATOM 612 C C . LEU A 1 80 ? 2.845 -15.940 -29.896 1.00 89.06 80 LEU A C 1
ATOM 614 O O . LEU A 1 80 ? 2.107 -15.149 -29.313 1.00 89.06 80 LEU A O 1
ATOM 618 N N . LYS A 1 81 ? 4.144 -16.058 -29.590 1.00 88.50 81 LYS A N 1
ATOM 619 C CA . LYS A 1 81 ? 4.806 -15.209 -28.588 1.00 88.50 81 LYS A CA 1
ATOM 620 C C . LYS A 1 81 ? 4.817 -13.750 -29.024 1.00 88.50 81 LYS A C 1
ATOM 622 O O . LYS A 1 81 ? 4.404 -12.902 -28.241 1.00 88.50 81 LYS A O 1
ATOM 627 N N . TYR A 1 82 ? 5.247 -13.472 -30.254 1.00 83.00 82 TYR A N 1
ATOM 628 C CA . TYR A 1 82 ? 5.294 -12.106 -30.779 1.00 83.00 82 TYR A CA 1
ATOM 629 C C . TYR A 1 82 ? 3.912 -11.447 -30.757 1.00 83.00 82 TYR A C 1
ATOM 631 O O . TYR A 1 82 ? 3.761 -10.364 -30.199 1.00 83.00 82 TYR A O 1
ATOM 639 N N . ALA A 1 83 ? 2.886 -12.146 -31.248 1.00 83.06 83 ALA A N 1
ATOM 640 C CA . ALA A 1 83 ? 1.529 -11.612 -31.316 1.00 83.06 83 ALA A CA 1
ATOM 641 C C . ALA A 1 83 ? 0.901 -11.326 -29.935 1.00 83.06 83 ALA A C 1
ATOM 643 O O . ALA A 1 83 ? 0.067 -10.430 -29.815 1.00 83.06 83 ALA A O 1
ATOM 644 N N . LEU A 1 84 ? 1.281 -12.071 -28.889 1.00 80.88 84 LEU A N 1
ATOM 645 C CA . LEU A 1 84 ? 0.786 -11.845 -27.524 1.00 80.88 84 LEU A CA 1
ATOM 646 C C . LEU A 1 84 ? 1.586 -10.774 -26.761 1.00 80.88 84 LEU A C 1
ATOM 648 O O . LEU A 1 84 ? 1.002 -10.047 -25.958 1.00 80.88 84 LEU A O 1
ATOM 652 N N . VAL A 1 85 ? 2.890 -10.644 -27.024 1.00 70.38 85 VAL A N 1
ATOM 653 C CA . VAL A 1 85 ? 3.779 -9.686 -26.339 1.00 70.38 85 VAL A CA 1
ATOM 654 C C . VAL A 1 85 ? 3.613 -8.265 -26.873 1.00 70.38 85 VAL A C 1
ATOM 656 O O . VAL A 1 85 ? 3.499 -7.345 -26.068 1.00 70.38 85 VAL A O 1
ATOM 659 N N . GLU A 1 86 ? 3.465 -8.088 -28.192 1.00 63.12 86 GLU A N 1
ATOM 660 C CA . GLU A 1 86 ? 3.236 -6.768 -28.812 1.00 63.12 86 GLU A CA 1
ATOM 661 C C . GLU A 1 86 ? 1.991 -6.066 -28.227 1.00 63.12 86 GLU A C 1
ATOM 663 O O . GLU A 1 86 ? 1.916 -4.842 -28.142 1.00 63.12 86 GLU A O 1
ATOM 668 N N . ARG A 1 87 ? 1.006 -6.839 -27.748 1.00 60.84 87 ARG A N 1
ATOM 669 C CA . ARG A 1 87 ? -0.155 -6.307 -27.025 1.00 60.84 87 ARG A CA 1
ATOM 670 C C . ARG A 1 87 ? 0.159 -5.891 -25.588 1.00 60.84 87 ARG A C 1
ATOM 672 O O . ARG A 1 87 ? -0.317 -4.841 -25.169 1.00 60.84 87 ARG A O 1
ATOM 679 N N . ALA A 1 88 ? 0.913 -6.693 -24.839 1.00 57.94 88 ALA A N 1
ATOM 680 C CA . ALA A 1 88 ? 1.284 -6.351 -23.465 1.00 57.94 88 ALA A CA 1
ATOM 681 C C . ALA A 1 88 ? 2.131 -5.069 -23.400 1.00 57.94 88 ALA A C 1
ATOM 683 O O . ALA A 1 88 ? 2.079 -4.342 -22.411 1.00 57.94 88 ALA A O 1
ATOM 684 N N . GLU A 1 89 ? 2.878 -4.786 -24.467 1.00 53.97 89 GLU A N 1
ATOM 685 C CA . GLU A 1 89 ? 3.642 -3.551 -24.627 1.00 53.97 89 GLU A CA 1
ATOM 686 C C . GLU A 1 89 ? 2.758 -2.376 -25.070 1.00 53.97 89 GLU A C 1
ATOM 688 O O . GLU A 1 89 ? 2.862 -1.312 -24.473 1.00 53.97 89 GLU A O 1
ATOM 693 N N . ARG A 1 90 ? 1.809 -2.567 -26.004 1.00 53.00 90 ARG A N 1
ATOM 694 C CA . ARG A 1 90 ? 0.854 -1.513 -26.426 1.00 53.00 90 ARG A CA 1
ATOM 695 C C . ARG A 1 90 ? -0.213 -1.132 -25.385 1.00 53.00 90 ARG A C 1
ATOM 697 O O . ARG A 1 90 ? -0.873 -0.114 -25.553 1.00 53.00 90 ARG A O 1
ATOM 704 N N . GLU A 1 91 ? -0.453 -1.950 -24.357 1.00 51.53 91 GLU A N 1
ATOM 705 C CA . GLU A 1 91 ? -1.324 -1.587 -23.219 1.00 51.53 91 GLU A CA 1
ATOM 706 C C . GLU A 1 91 ? -0.599 -0.811 -22.115 1.00 51.53 91 GLU A C 1
ATOM 708 O O . GLU A 1 91 ? -1.254 -0.281 -21.213 1.00 51.53 91 GLU A O 1
ATOM 713 N N . LYS A 1 92 ? 0.733 -0.695 -22.175 1.00 47.12 92 LYS A N 1
ATOM 714 C CA . LYS A 1 92 ? 1.417 0.332 -21.391 1.00 47.12 92 LYS A CA 1
ATOM 715 C C . LYS A 1 92 ? 1.086 1.689 -22.026 1.00 47.12 92 LYS A C 1
ATOM 717 O O . LYS A 1 92 ? 1.099 1.778 -23.251 1.00 47.12 92 LYS A O 1
ATOM 722 N N . PRO A 1 93 ? 0.774 2.735 -21.237 1.00 43.75 93 PRO A N 1
ATOM 723 C CA . PRO A 1 93 ? 0.721 4.094 -21.773 1.00 43.75 93 PRO A CA 1
ATOM 724 C C . PRO A 1 93 ? 2.014 4.353 -22.545 1.00 43.75 93 PRO A C 1
ATOM 726 O O . PRO A 1 93 ? 3.058 3.917 -22.057 1.00 43.75 93 PRO A O 1
ATOM 729 N N . ASP A 1 94 ? 1.935 5.013 -23.706 1.00 41.41 94 ASP A N 1
ATOM 730 C CA . ASP A 1 94 ? 3.091 5.389 -24.531 1.00 41.41 94 ASP A CA 1
ATOM 731 C C . ASP A 1 94 ? 4.154 6.065 -23.652 1.00 41.41 94 ASP A C 1
ATOM 733 O O . ASP A 1 94 ? 4.119 7.268 -23.389 1.00 41.41 94 ASP A O 1
ATOM 737 N N . LEU A 1 95 ? 5.106 5.274 -23.161 1.00 51.62 95 LEU A N 1
ATOM 738 C CA . LEU A 1 95 ? 6.362 5.788 -22.667 1.00 51.62 95 LEU A CA 1
ATOM 739 C C . LEU A 1 95 ? 7.118 6.106 -23.943 1.00 51.62 95 LEU A C 1
ATOM 741 O O . LEU A 1 95 ? 7.651 5.207 -24.587 1.00 51.62 95 LEU A O 1
ATOM 745 N N . VAL A 1 96 ? 7.068 7.374 -24.348 1.00 54.09 96 VAL A N 1
ATOM 746 C CA . VAL A 1 96 ? 8.006 7.916 -25.326 1.00 54.09 96 VAL A CA 1
ATOM 747 C C . VAL A 1 96 ? 9.383 7.464 -24.856 1.00 54.09 96 VAL A C 1
ATOM 749 O O . VAL A 1 96 ? 9.819 7.878 -23.780 1.00 54.09 96 VAL A O 1
ATOM 752 N N . GLU A 1 97 ? 10.016 6.552 -25.596 1.00 49.34 97 GLU A N 1
ATOM 753 C CA . GLU A 1 97 ? 11.411 6.230 -25.337 1.00 49.34 97 GLU A CA 1
ATOM 754 C C . GLU A 1 97 ? 12.161 7.561 -25.442 1.00 49.34 97 GLU A C 1
ATOM 756 O O . GLU A 1 97 ? 12.020 8.243 -26.466 1.00 49.34 97 GLU A O 1
ATOM 761 N N . PRO A 1 98 ? 12.847 8.009 -24.372 1.00 50.03 98 PRO A N 1
ATOM 762 C CA . PRO A 1 98 ? 13.644 9.215 -24.467 1.00 50.03 98 PRO A CA 1
ATOM 763 C C . PRO A 1 98 ? 14.593 9.028 -25.649 1.00 50.03 98 PRO A C 1
ATOM 765 O O . PRO A 1 98 ? 15.113 7.929 -25.862 1.00 50.03 98 PRO A O 1
ATOM 768 N N . ALA A 1 99 ? 14.729 10.074 -26.460 1.00 55.25 99 ALA A N 1
ATOM 769 C CA . ALA A 1 99 ? 15.648 10.058 -27.581 1.00 55.25 99 ALA A CA 1
ATOM 770 C C . ALA A 1 99 ? 17.064 9.668 -27.095 1.00 55.25 99 ALA A C 1
ATOM 772 O O . ALA A 1 99 ? 17.376 9.706 -25.905 1.00 55.25 99 ALA A O 1
ATOM 773 N N . ASP A 1 100 ? 17.904 9.205 -28.021 1.00 50.78 100 ASP A N 1
ATOM 774 C CA . ASP A 1 100 ? 19.243 8.628 -27.780 1.00 50.78 100 ASP A CA 1
ATOM 775 C C . ASP A 1 100 ? 20.272 9.629 -27.182 1.00 50.78 100 ASP A C 1
ATOM 777 O O . ASP A 1 100 ? 21.479 9.397 -27.149 1.00 50.78 100 ASP A O 1
ATOM 781 N N . ASP A 1 101 ? 19.810 10.777 -26.694 1.00 56.53 101 ASP A N 1
ATOM 782 C CA . ASP A 1 101 ? 20.499 11.675 -25.786 1.00 56.53 101 ASP A CA 1
ATOM 783 C C . ASP A 1 101 ? 20.259 11.207 -24.346 1.00 56.53 101 ASP A C 1
ATOM 785 O O . ASP A 1 101 ? 19.260 11.543 -23.718 1.00 56.53 101 ASP A O 1
ATOM 789 N N . GLY A 1 102 ? 21.178 10.383 -23.831 1.00 62.97 102 GLY A N 1
ATOM 790 C CA . GLY A 1 102 ? 21.089 9.761 -22.505 1.00 62.97 102 GLY A CA 1
ATOM 791 C C . GLY A 1 102 ? 20.458 10.632 -21.404 1.00 62.97 102 GLY A C 1
ATOM 792 O O . GLY A 1 102 ? 20.653 11.844 -21.345 1.00 62.97 102 GLY A O 1
ATOM 793 N N . LEU A 1 103 ? 19.708 9.979 -20.508 1.00 73.00 103 LEU A N 1
ATOM 794 C CA . LEU A 1 103 ? 18.865 10.620 -19.495 1.00 73.00 103 LEU A CA 1
ATOM 795 C C . LEU A 1 103 ? 19.584 11.754 -18.738 1.00 73.00 103 LEU A C 1
ATOM 797 O O . LEU A 1 103 ? 20.669 11.558 -18.185 1.00 73.00 103 LEU A O 1
ATOM 801 N N . HIS A 1 104 ? 18.938 12.920 -18.641 1.00 85.00 104 HIS A N 1
ATOM 802 C CA . HIS A 1 104 ? 19.425 14.019 -17.806 1.00 85.00 104 HIS A CA 1
ATOM 803 C C . HIS A 1 104 ? 19.618 13.542 -16.347 1.00 85.00 104 HIS A C 1
ATOM 805 O O . HIS A 1 104 ? 18.756 12.812 -15.847 1.00 85.00 104 HIS A O 1
ATOM 811 N N . PRO A 1 105 ? 20.678 13.959 -15.623 1.00 81.25 105 PRO A N 1
ATOM 812 C CA . PRO A 1 105 ? 20.945 13.498 -14.255 1.00 81.25 105 PRO A CA 1
ATOM 813 C C . PRO A 1 105 ? 19.764 13.655 -13.287 1.00 81.25 105 PRO A C 1
ATOM 815 O O . PRO A 1 105 ? 19.492 12.753 -12.500 1.00 81.25 105 PRO A O 1
ATOM 818 N N . ASP A 1 106 ? 19.011 14.755 -13.384 1.00 81.56 106 ASP A N 1
ATOM 819 C CA . ASP A 1 106 ? 17.809 14.962 -12.561 1.00 81.56 106 ASP A CA 1
ATOM 820 C C . ASP A 1 106 ? 16.710 13.935 -12.872 1.00 81.56 106 ASP A C 1
ATOM 822 O O . ASP A 1 106 ? 16.035 13.444 -11.968 1.00 81.56 106 ASP A O 1
ATOM 826 N N . SER A 1 107 ? 16.549 13.572 -14.149 1.00 81.88 107 SER A N 1
ATOM 827 C CA . SER A 1 107 ? 15.614 12.531 -14.579 1.00 81.88 107 SER A CA 1
ATOM 828 C C . SER A 1 107 ? 16.078 11.147 -14.132 1.00 81.88 107 SER A C 1
ATOM 830 O O . SER A 1 107 ? 15.245 10.345 -13.722 1.00 81.88 107 SER A O 1
ATOM 832 N N . ALA A 1 108 ? 17.387 10.877 -14.160 1.00 77.56 108 ALA A N 1
ATOM 833 C CA . ALA A 1 108 ? 17.957 9.631 -13.651 1.00 77.56 108 ALA A CA 1
ATOM 834 C C . ALA A 1 108 ? 17.723 9.496 -12.142 1.00 77.56 108 ALA A C 1
ATOM 836 O O . ALA A 1 108 ? 17.214 8.474 -11.697 1.00 77.56 108 ALA A O 1
ATOM 837 N N . CYS A 1 109 ? 17.972 10.559 -11.374 1.00 76.19 109 CYS A N 1
ATOM 838 C CA . CYS A 1 109 ? 17.693 10.607 -9.938 1.00 76.19 109 CYS A CA 1
ATOM 839 C C . CYS A 1 109 ? 16.200 10.372 -9.635 1.00 76.19 109 CYS A C 1
ATOM 841 O O . CYS A 1 109 ? 15.850 9.547 -8.790 1.00 76.19 109 CYS A O 1
ATOM 843 N N . ALA A 1 110 ? 15.300 11.036 -10.370 1.00 80.12 110 ALA A N 1
ATOM 844 C CA . ALA A 1 110 ? 13.861 10.825 -10.220 1.00 80.12 110 ALA A CA 1
ATOM 845 C C . ALA A 1 110 ? 13.441 9.386 -10.571 1.00 80.12 110 ALA A C 1
ATOM 847 O O . ALA A 1 110 ? 12.599 8.804 -9.884 1.00 80.12 110 ALA A O 1
ATOM 848 N N . LEU A 1 111 ? 14.030 8.799 -11.618 1.00 79.62 111 LEU A N 1
ATOM 849 C CA . LEU A 1 111 ? 13.765 7.421 -12.021 1.00 79.62 111 LEU A CA 1
ATOM 850 C C . LEU A 1 111 ? 14.260 6.424 -10.968 1.00 79.62 111 LEU A C 1
ATOM 852 O O . LEU A 1 111 ? 13.494 5.547 -10.577 1.00 79.62 111 LEU A O 1
ATOM 856 N N . GLU A 1 112 ? 15.474 6.598 -10.443 1.00 78.56 112 GLU A N 1
ATOM 857 C CA . GLU A 1 112 ? 16.011 5.792 -9.338 1.00 78.56 112 GLU A CA 1
ATOM 858 C C . GLU A 1 112 ? 15.084 5.835 -8.113 1.00 78.56 112 GLU A C 1
ATOM 860 O O . GLU A 1 112 ? 14.826 4.812 -7.466 1.00 78.56 112 GLU A O 1
ATOM 865 N N . ASP A 1 113 ? 14.518 7.006 -7.807 1.00 76.94 113 ASP A N 1
ATOM 866 C CA . ASP A 1 113 ? 13.562 7.155 -6.712 1.00 76.94 113 ASP A CA 1
ATOM 867 C C . ASP A 1 113 ? 12.223 6.451 -6.968 1.00 76.94 113 ASP A C 1
ATOM 869 O O . ASP A 1 113 ? 11.660 5.838 -6.045 1.00 76.94 113 ASP A O 1
ATOM 873 N N . ILE A 1 114 ? 11.723 6.483 -8.205 1.00 81.31 114 ILE A N 1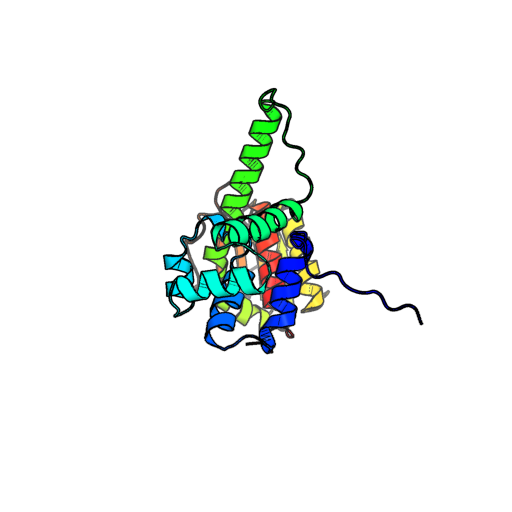
ATOM 874 C CA . ILE A 1 114 ? 10.523 5.745 -8.621 1.00 81.31 114 ILE A CA 1
ATOM 875 C C . ILE A 1 114 ? 10.776 4.234 -8.559 1.00 81.31 114 ILE A C 1
ATOM 877 O O . ILE A 1 114 ? 9.992 3.505 -7.944 1.00 81.31 114 ILE A O 1
ATOM 881 N N . GLU A 1 115 ? 11.873 3.751 -9.138 1.00 80.38 115 GLU A N 1
ATOM 882 C CA . GLU A 1 115 ? 12.241 2.332 -9.159 1.00 80.38 115 GLU A CA 1
ATOM 883 C C . GLU A 1 115 ? 12.374 1.775 -7.749 1.00 80.38 115 GLU A C 1
ATOM 885 O O . GLU A 1 115 ? 11.830 0.721 -7.402 1.00 80.38 115 GLU A O 1
ATOM 890 N N . ALA A 1 116 ? 13.040 2.518 -6.879 1.00 73.00 116 ALA A N 1
ATOM 891 C CA . ALA A 1 116 ? 13.229 2.069 -5.524 1.00 73.00 116 ALA A CA 1
ATOM 892 C C . ALA A 1 116 ? 11.954 2.217 -4.665 1.00 73.00 116 ALA A C 1
ATOM 894 O O . ALA A 1 116 ? 11.788 1.488 -3.681 1.00 73.00 116 ALA A O 1
ATOM 895 N N . SER A 1 117 ? 10.998 3.068 -5.061 1.00 78.81 117 SER A N 1
ATOM 896 C CA . SER A 1 117 ? 9.630 3.053 -4.515 1.00 78.81 117 SER A CA 1
ATOM 897 C C . SER A 1 117 ? 8.866 1.804 -4.960 1.00 78.81 117 SER A C 1
ATOM 899 O O . SER A 1 117 ? 8.206 1.162 -4.139 1.00 78.81 117 SER A O 1
ATOM 901 N N . ALA A 1 118 ? 9.015 1.393 -6.223 1.00 81.19 118 ALA A N 1
ATOM 902 C CA . ALA A 1 118 ? 8.433 0.157 -6.741 1.00 81.19 118 ALA A CA 1
ATOM 903 C C . ALA A 1 118 ? 8.984 -1.088 -6.018 1.00 81.19 118 ALA A C 1
ATOM 905 O O . ALA A 1 118 ? 8.215 -1.985 -5.664 1.00 81.19 118 ALA A O 1
ATOM 906 N N . LEU A 1 119 ? 10.285 -1.120 -5.703 1.00 77.81 119 LEU A N 1
ATOM 907 C CA . LEU A 1 119 ? 10.886 -2.165 -4.858 1.00 77.81 119 LEU A CA 1
ATOM 908 C C . LEU A 1 119 ? 10.288 -2.186 -3.438 1.00 77.81 119 LEU A C 1
ATOM 910 O O . LEU A 1 119 ? 10.007 -3.260 -2.890 1.00 77.81 119 LEU A O 1
ATOM 914 N N . GLY A 1 120 ? 10.050 -1.009 -2.850 1.00 76.38 120 GLY A N 1
ATOM 915 C CA . GLY A 1 120 ? 9.375 -0.859 -1.557 1.00 76.38 120 GLY A CA 1
ATOM 916 C C . GLY A 1 120 ? 7.966 -1.460 -1.558 1.00 76.38 120 GLY A C 1
ATOM 917 O O . GLY A 1 120 ? 7.647 -2.285 -0.696 1.00 76.38 120 GLY A O 1
ATOM 918 N N . LEU A 1 121 ? 7.165 -1.138 -2.577 1.00 82.06 121 LEU A N 1
ATOM 919 C CA . LEU A 1 121 ? 5.834 -1.720 -2.784 1.00 82.06 121 LEU A CA 1
ATOM 920 C C . LEU A 1 121 ? 5.897 -3.232 -3.041 1.00 82.06 121 LEU A C 1
ATOM 922 O O . LEU A 1 121 ? 5.069 -3.990 -2.533 1.00 82.06 121 LEU A O 1
ATOM 926 N N . GLY A 1 122 ? 6.909 -3.702 -3.773 1.00 82.12 122 GLY A N 1
ATOM 927 C CA . GLY A 1 122 ? 7.183 -5.130 -3.931 1.00 82.12 122 GLY A CA 1
ATOM 928 C C . GLY A 1 122 ? 7.378 -5.828 -2.583 1.00 82.12 122 GLY A C 1
ATOM 929 O O . GLY A 1 122 ? 6.810 -6.894 -2.346 1.00 82.12 122 GLY A O 1
ATOM 930 N N . SER A 1 123 ? 8.101 -5.189 -1.663 1.00 80.25 123 SER A N 1
ATOM 931 C CA . SER A 1 123 ? 8.337 -5.706 -0.311 1.00 80.25 123 SER A CA 1
ATOM 932 C C . SER A 1 123 ? 7.079 -5.682 0.571 1.00 80.25 123 SER A C 1
ATOM 934 O O . SER A 1 123 ? 6.912 -6.562 1.421 1.00 80.25 123 SER A O 1
ATOM 936 N N . LEU A 1 124 ? 6.155 -4.739 0.341 1.00 83.94 124 LEU A N 1
ATOM 937 C CA . LEU A 1 124 ? 4.867 -4.665 1.041 1.00 83.94 124 LEU A CA 1
ATOM 938 C C . LEU A 1 124 ? 4.005 -5.918 0.813 1.00 83.94 124 LEU A C 1
ATOM 940 O O . LEU A 1 124 ? 3.303 -6.349 1.728 1.00 83.94 124 LEU A O 1
ATOM 944 N N . LYS A 1 125 ? 4.113 -6.570 -0.355 1.00 85.88 125 LYS A N 1
ATOM 945 C CA . LYS A 1 125 ? 3.447 -7.862 -0.615 1.00 85.88 125 LYS A CA 1
ATOM 946 C C . LYS A 1 125 ? 3.805 -8.904 0.446 1.00 85.88 125 LYS A C 1
ATOM 948 O O . LYS A 1 125 ? 2.936 -9.631 0.922 1.00 85.88 125 LYS A O 1
ATOM 953 N N . GLY A 1 126 ? 5.074 -8.932 0.858 1.00 83.56 126 GLY A N 1
ATOM 954 C CA . GLY A 1 126 ? 5.557 -9.809 1.919 1.00 83.56 126 GLY A CA 1
ATOM 955 C C . GLY A 1 126 ? 4.928 -9.503 3.277 1.00 83.56 126 GLY A C 1
ATOM 956 O O . GLY A 1 126 ? 4.637 -10.439 4.012 1.00 83.56 126 GLY A O 1
ATOM 957 N N . LEU A 1 127 ? 4.673 -8.225 3.590 1.00 83.69 127 LEU A N 1
ATOM 958 C CA . LEU A 1 127 ? 3.989 -7.799 4.818 1.00 83.69 127 LEU A CA 1
ATOM 959 C C . LEU A 1 127 ? 2.512 -8.225 4.818 1.00 83.69 127 LEU A C 1
ATOM 961 O O . LEU A 1 127 ? 2.036 -8.778 5.807 1.00 83.69 127 LEU A O 1
ATOM 965 N N . VAL A 1 128 ? 1.800 -8.005 3.707 1.00 88.75 128 VAL A N 1
ATOM 966 C CA . VAL A 1 128 ? 0.370 -8.345 3.559 1.00 88.75 128 VAL A CA 1
ATOM 967 C C . VAL A 1 128 ? 0.132 -9.859 3.610 1.00 88.75 128 VAL A C 1
ATOM 969 O O . VAL A 1 128 ? -0.888 -10.311 4.126 1.00 88.75 128 VAL A O 1
ATOM 972 N N . ALA A 1 129 ? 1.088 -10.663 3.139 1.00 87.56 129 ALA A N 1
ATOM 973 C CA . ALA A 1 129 ? 1.010 -12.122 3.207 1.00 87.56 129 ALA A CA 1
ATOM 974 C C . ALA A 1 129 ? 1.159 -12.692 4.634 1.00 87.56 129 ALA A C 1
ATOM 976 O O . ALA A 1 129 ? 0.933 -13.887 4.846 1.00 87.56 129 ALA A O 1
ATOM 977 N N . ARG A 1 130 ? 1.544 -11.875 5.624 1.00 82.94 130 ARG A N 1
ATOM 978 C CA . ARG A 1 130 ? 1.815 -12.352 6.983 1.00 82.94 130 ARG A CA 1
ATOM 979 C C . ARG A 1 130 ? 0.549 -12.607 7.818 1.00 82.94 130 ARG A C 1
ATOM 981 O O . ARG A 1 130 ? -0.470 -11.937 7.625 1.00 82.94 130 ARG A O 1
ATOM 988 N N . PRO A 1 131 ? 0.608 -13.519 8.810 1.00 81.62 131 PRO A N 1
ATOM 989 C CA . PRO A 1 131 ? -0.482 -13.738 9.766 1.00 81.62 131 PRO A CA 1
ATOM 990 C C . PRO A 1 131 ? -0.951 -12.465 10.487 1.00 81.62 131 PRO A C 1
ATOM 992 O O . PRO A 1 131 ? -2.141 -12.288 10.714 1.00 81.62 131 PRO A O 1
ATOM 995 N N . GLU A 1 132 ? -0.038 -11.553 10.798 1.00 81.62 132 GLU A N 1
ATOM 996 C CA . GLU A 1 132 ? -0.271 -10.285 11.487 1.00 81.62 132 GLU A CA 1
ATOM 997 C C . GLU A 1 132 ? -1.252 -9.386 10.733 1.00 81.62 132 GLU A C 1
ATOM 999 O O . GLU A 1 132 ? -2.152 -8.797 11.334 1.00 81.62 132 GLU A O 1
ATOM 1004 N N . PHE A 1 133 ? -1.111 -9.313 9.406 1.00 89.44 133 PHE A N 1
ATOM 1005 C CA . PHE A 1 133 ? -2.042 -8.578 8.557 1.00 89.44 133 PHE A CA 1
ATOM 1006 C C . PHE A 1 133 ? -3.445 -9.175 8.653 1.00 89.44 133 PHE A C 1
ATOM 1008 O O . PHE A 1 133 ? -4.429 -8.462 8.850 1.00 89.44 133 PHE A O 1
ATOM 1015 N N . ARG A 1 134 ? -3.537 -10.508 8.613 1.00 88.88 134 ARG A N 1
ATOM 1016 C CA . ARG A 1 134 ? -4.806 -11.221 8.775 1.00 88.88 134 ARG A CA 1
ATOM 1017 C C . ARG A 1 134 ? -5.427 -10.982 10.152 1.00 88.88 134 ARG A C 1
ATOM 1019 O O . ARG A 1 134 ? -6.634 -10.754 10.216 1.00 88.88 134 ARG A O 1
ATOM 1026 N N . LEU A 1 135 ? -4.628 -11.008 11.220 1.00 85.69 135 LEU A N 1
ATOM 1027 C CA . LEU A 1 135 ? -5.077 -10.718 12.584 1.00 85.69 135 LEU A CA 1
ATOM 1028 C C . LEU A 1 135 ? -5.628 -9.295 12.687 1.00 85.69 135 LEU A C 1
ATOM 1030 O O . LEU A 1 135 ? -6.728 -9.115 13.199 1.00 85.69 135 LEU A O 1
ATOM 1034 N N . ALA A 1 136 ? -4.931 -8.304 12.127 1.00 88.69 136 ALA A N 1
ATOM 1035 C CA . ALA A 1 136 ? -5.404 -6.922 12.104 1.00 88.69 136 ALA A CA 1
ATOM 1036 C C . ALA A 1 136 ? -6.734 -6.784 11.357 1.00 88.69 136 ALA A C 1
ATOM 1038 O O . ALA A 1 136 ? -7.686 -6.213 11.881 1.00 88.69 136 ALA A O 1
ATOM 1039 N N . VAL A 1 137 ? -6.841 -7.376 10.165 1.00 92.25 137 VAL A N 1
ATOM 1040 C CA . VAL A 1 137 ? -8.077 -7.358 9.371 1.00 92.25 137 VAL A CA 1
ATOM 1041 C C . VAL A 1 137 ? -9.229 -8.060 10.100 1.00 92.25 137 VAL A C 1
ATOM 1043 O O . VAL A 1 137 ? -10.366 -7.596 10.049 1.00 92.25 137 VAL A O 1
ATOM 1046 N N . GLN A 1 138 ? -8.984 -9.191 10.767 1.00 88.56 138 GLN A N 1
ATOM 1047 C CA . GLN A 1 138 ? -10.009 -9.882 11.560 1.00 88.56 138 GLN A CA 1
ATOM 1048 C C . GLN A 1 138 ? -10.461 -9.039 12.751 1.00 88.56 138 GLN A C 1
ATOM 1050 O O . GLN A 1 138 ? -11.663 -8.910 12.989 1.00 88.56 138 GLN A O 1
ATOM 1055 N N . ALA A 1 139 ? -9.511 -8.437 13.459 1.00 86.81 139 ALA A N 1
ATOM 1056 C CA . ALA A 1 139 ? -9.786 -7.666 14.653 1.00 86.81 139 ALA A CA 1
ATOM 1057 C C . ALA A 1 139 ? -10.541 -6.364 14.336 1.00 86.81 139 ALA A C 1
ATOM 1059 O O . ALA A 1 139 ? -11.565 -6.083 14.958 1.00 86.81 139 ALA A O 1
ATOM 1060 N N . LEU A 1 140 ? -10.122 -5.641 13.291 1.00 89.81 140 LEU A N 1
ATOM 1061 C CA . LEU A 1 140 ? -10.824 -4.457 12.791 1.00 89.81 140 LEU A CA 1
ATOM 1062 C C . LEU A 1 140 ? -12.215 -4.796 12.239 1.00 89.81 140 LEU A C 1
ATOM 1064 O O . LEU A 1 140 ? -13.157 -4.041 12.458 1.00 89.81 140 LEU A O 1
ATOM 1068 N N . ARG A 1 141 ? -12.405 -5.953 11.589 1.00 89.75 141 ARG A N 1
ATOM 1069 C CA . ARG A 1 141 ? -13.740 -6.375 11.122 1.00 89.75 141 ARG A CA 1
ATOM 1070 C C . ARG A 1 141 ? -14.717 -6.594 12.283 1.00 89.75 141 ARG A C 1
ATOM 1072 O O . ARG A 1 141 ? -15.896 -6.260 12.163 1.00 89.75 141 ARG A O 1
ATOM 1079 N N . GLY A 1 142 ? -14.230 -7.148 13.395 1.00 86.81 142 GLY A N 1
ATOM 1080 C CA . GLY A 1 142 ? -15.006 -7.336 14.624 1.00 86.81 142 GLY A CA 1
ATOM 1081 C C . GLY A 1 142 ? -15.228 -6.051 15.429 1.00 86.81 142 GLY A C 1
ATOM 1082 O O . GLY A 1 142 ? -16.018 -6.051 16.374 1.00 86.81 142 GLY A O 1
ATOM 1083 N N . ALA A 1 143 ? -14.555 -4.954 15.075 1.00 88.00 143 ALA A N 1
ATOM 1084 C CA . ALA A 1 143 ? -14.686 -3.688 15.772 1.00 88.00 143 ALA A CA 1
ATOM 1085 C C . ALA A 1 143 ? -16.042 -3.025 15.489 1.00 88.00 143 ALA A C 1
ATOM 1087 O O . ALA A 1 143 ? -16.498 -2.928 14.342 1.00 88.00 143 ALA A O 1
ATOM 1088 N N . ARG A 1 144 ? -16.676 -2.527 16.557 1.00 85.38 144 ARG A N 1
ATOM 1089 C CA . ARG A 1 144 ? -17.891 -1.703 16.458 1.00 85.38 144 ARG A CA 1
ATOM 1090 C C . ARG A 1 144 ? -17.569 -0.275 16.032 1.00 85.38 144 ARG A C 1
ATOM 1092 O O . ARG A 1 144 ? -18.276 0.280 15.202 1.00 85.38 144 ARG A O 1
ATOM 1099 N N . ARG A 1 145 ? -16.499 0.291 16.590 1.00 87.00 145 ARG A N 1
ATOM 1100 C CA . ARG A 1 145 ? -15.994 1.635 16.300 1.00 87.00 145 ARG A CA 1
ATOM 1101 C C . ARG A 1 145 ? -14.491 1.566 16.071 1.00 87.00 145 ARG A C 1
ATOM 1103 O O . ARG A 1 145 ? -13.797 0.843 16.791 1.00 87.00 145 ARG A O 1
ATOM 1110 N N . ILE A 1 146 ? -14.023 2.291 15.060 1.00 89.81 146 ILE A N 1
ATOM 1111 C CA . ILE A 1 146 ? -12.610 2.393 14.698 1.00 89.81 146 ILE A CA 1
ATOM 1112 C C . ILE A 1 146 ? -12.256 3.875 14.649 1.00 89.81 146 ILE A C 1
ATOM 1114 O O . ILE A 1 146 ? -12.910 4.642 13.949 1.00 89.81 146 ILE A O 1
ATOM 1118 N N . HIS A 1 147 ? -11.212 4.260 15.372 1.00 88.19 147 HIS A N 1
ATOM 1119 C CA . HIS A 1 147 ? -10.659 5.608 15.358 1.00 88.19 147 HIS A CA 1
ATOM 1120 C C . HIS A 1 147 ? -9.280 5.577 14.720 1.00 88.19 147 HIS A C 1
ATOM 1122 O O . HIS A 1 147 ? -8.510 4.650 14.965 1.00 88.19 147 HIS A O 1
ATOM 1128 N N . VAL A 1 148 ? -8.951 6.598 13.930 1.00 89.25 148 VAL A N 1
ATOM 1129 C CA . VAL A 1 148 ? -7.624 6.736 13.321 1.00 89.25 148 VAL A CA 1
ATOM 1130 C C . VAL A 1 148 ? -6.977 8.021 13.812 1.00 89.25 148 VAL A C 1
ATOM 1132 O O . VAL A 1 148 ? -7.553 9.102 13.662 1.00 89.25 148 VAL A O 1
ATOM 1135 N N . ILE A 1 149 ? -5.771 7.913 14.359 1.00 86.88 149 ILE A N 1
ATOM 1136 C CA . ILE A 1 149 ? -4.973 9.052 14.822 1.00 86.88 149 ILE A CA 1
ATOM 1137 C C . ILE A 1 149 ? -3.619 9.081 14.121 1.00 86.88 149 ILE A C 1
ATOM 1139 O O . ILE A 1 149 ? -3.090 8.033 13.750 1.00 86.88 149 ILE A O 1
ATOM 1143 N N . ALA A 1 150 ? -3.053 10.274 13.974 1.00 87.62 150 ALA A N 1
ATOM 1144 C CA . ALA A 1 150 ? -1.704 10.477 13.469 1.00 87.62 150 ALA A CA 1
ATOM 1145 C C . ALA A 1 150 ? -0.766 10.963 14.578 1.00 87.62 150 ALA A C 1
ATOM 1147 O O . ALA A 1 150 ? -1.178 11.707 15.466 1.00 87.62 150 ALA A O 1
ATOM 1148 N N . ALA A 1 151 ? 0.502 10.564 14.504 1.00 83.62 151 ALA A N 1
ATOM 1149 C CA . ALA A 1 151 ? 1.555 11.012 15.411 1.00 83.62 151 ALA A CA 1
ATOM 1150 C C . ALA A 1 151 ? 2.028 12.440 15.122 1.00 83.62 151 ALA A C 1
ATOM 1152 O O . ALA A 1 151 ? 2.560 13.102 16.008 1.00 83.62 151 ALA A O 1
ATOM 1153 N N . GLY A 1 152 ? 1.823 12.924 13.896 1.00 81.88 152 GLY A N 1
ATOM 1154 C CA . GLY A 1 152 ? 2.197 14.274 13.501 1.00 81.88 152 GLY A CA 1
ATOM 1155 C C . GLY A 1 152 ? 1.589 14.701 12.162 1.00 81.88 152 GLY A C 1
ATOM 1156 O O . GLY A 1 152 ? 0.907 13.909 11.506 1.00 81.88 152 GLY A O 1
ATOM 1157 N N . PRO A 1 153 ? 1.860 15.941 11.715 1.00 81.25 153 PRO A N 1
ATOM 1158 C CA . PRO A 1 153 ? 1.227 16.531 10.531 1.00 81.25 153 PRO A CA 1
ATOM 1159 C C . PRO A 1 153 ? 1.451 15.743 9.236 1.00 81.25 153 PRO A C 1
ATOM 1161 O O . PRO A 1 153 ? 0.576 15.685 8.378 1.00 81.25 153 PRO A O 1
ATOM 1164 N N . THR A 1 154 ? 2.616 15.110 9.076 1.00 81.94 154 THR A N 1
ATOM 1165 C CA . THR A 1 154 ? 2.898 14.305 7.879 1.00 81.94 154 THR A CA 1
ATOM 1166 C C . THR A 1 154 ? 2.158 12.969 7.902 1.00 81.94 154 THR A C 1
ATOM 1168 O O . THR A 1 154 ? 1.633 12.532 6.879 1.00 81.94 154 THR A O 1
ATOM 1171 N N . ASP A 1 155 ? 2.046 12.355 9.081 1.00 86.94 155 ASP A N 1
ATOM 1172 C CA . ASP A 1 155 ? 1.265 11.134 9.281 1.00 86.94 155 ASP A CA 1
ATOM 1173 C C . ASP A 1 155 ? -0.247 11.393 9.129 1.00 86.94 155 ASP A C 1
ATOM 1175 O O . ASP A 1 155 ? -0.994 10.490 8.754 1.00 86.94 155 ASP A O 1
ATOM 1179 N N . GLU A 1 156 ? -0.704 12.633 9.335 1.00 89.19 156 GLU A N 1
ATOM 1180 C CA . GLU A 1 156 ? -2.111 13.028 9.186 1.00 89.19 156 GLU A CA 1
ATOM 1181 C C . GLU A 1 156 ? -2.621 12.869 7.748 1.00 89.19 156 GLU A C 1
ATOM 1183 O O . GLU A 1 156 ? -3.793 12.554 7.541 1.00 89.19 156 GLU A O 1
ATOM 1188 N N . THR A 1 157 ? -1.746 12.990 6.745 1.00 90.31 157 THR A N 1
ATOM 1189 C CA . THR A 1 157 ? -2.111 12.728 5.340 1.00 90.31 157 THR A CA 1
ATOM 1190 C C . THR A 1 157 ? -2.481 11.258 5.135 1.00 90.31 157 THR A C 1
ATOM 1192 O O . THR A 1 157 ? -3.512 10.938 4.542 1.00 90.31 157 THR A O 1
ATOM 1195 N N . ILE A 1 158 ? -1.671 10.351 5.686 1.00 91.31 158 ILE A N 1
ATOM 1196 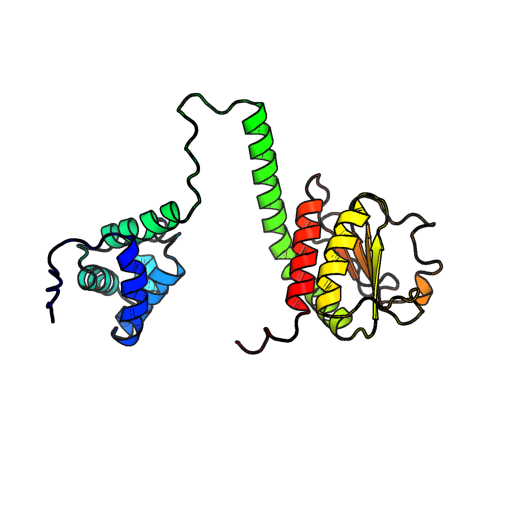C CA . ILE A 1 158 ? -1.923 8.906 5.648 1.00 91.31 158 ILE A CA 1
ATOM 1197 C C . ILE A 1 158 ? -3.175 8.578 6.471 1.00 91.31 158 ILE A C 1
ATOM 1199 O O . ILE A 1 158 ? -4.041 7.835 6.010 1.00 91.31 158 ILE A O 1
ATOM 1203 N N . ALA A 1 159 ? -3.297 9.151 7.673 1.00 91.50 159 ALA A N 1
ATOM 1204 C CA . ALA A 1 159 ? -4.448 8.939 8.543 1.00 91.50 159 ALA A CA 1
ATOM 1205 C C . ALA A 1 159 ? -5.751 9.392 7.876 1.00 91.50 159 ALA A C 1
ATOM 1207 O O . ALA A 1 159 ? -6.728 8.651 7.902 1.00 91.50 159 ALA A O 1
ATOM 1208 N N . THR A 1 160 ? -5.762 10.556 7.228 1.00 92.88 160 THR A N 1
ATOM 1209 C CA . THR A 1 160 ? -6.926 11.076 6.497 1.00 92.88 160 THR A CA 1
ATOM 1210 C C . THR A 1 160 ? -7.329 10.149 5.358 1.00 92.88 160 THR A C 1
ATOM 1212 O O . THR A 1 160 ? -8.507 9.812 5.233 1.00 92.88 160 THR A O 1
ATOM 1215 N N . HIS A 1 161 ? -6.360 9.676 4.571 1.00 93.31 161 HIS A N 1
ATOM 1216 C CA . HIS A 1 161 ? -6.624 8.710 3.508 1.00 93.31 161 HIS A CA 1
ATOM 1217 C C . HIS A 1 161 ? -7.237 7.411 4.063 1.00 93.31 161 HIS A C 1
ATOM 1219 O O . HIS A 1 161 ? -8.272 6.950 3.578 1.00 93.31 161 HIS A O 1
ATOM 1225 N N . LEU A 1 162 ? -6.664 6.863 5.139 1.00 93.06 162 LEU A N 1
ATOM 1226 C CA . LEU A 1 162 ? -7.191 5.665 5.791 1.00 93.06 162 LEU A CA 1
ATOM 1227 C C . LEU A 1 162 ? -8.583 5.891 6.401 1.00 93.06 162 LEU A C 1
ATOM 1229 O O . LEU A 1 162 ? -9.440 5.022 6.268 1.00 93.06 162 LEU A O 1
ATOM 1233 N N . ARG A 1 163 ? -8.844 7.046 7.032 1.00 92.56 163 ARG A N 1
ATOM 1234 C CA . ARG A 1 163 ? -10.182 7.407 7.540 1.00 92.56 163 ARG A CA 1
ATOM 1235 C C . ARG A 1 163 ? -11.202 7.399 6.413 1.00 92.56 163 ARG A C 1
ATOM 1237 O O . ARG A 1 163 ? -12.232 6.755 6.563 1.00 92.56 163 ARG A O 1
ATOM 1244 N N . GLY A 1 164 ? -10.898 8.043 5.285 1.00 90.62 164 GLY A N 1
ATOM 1245 C CA . GLY A 1 164 ? -11.782 8.057 4.119 1.00 90.62 164 GLY A CA 1
ATOM 1246 C C . GLY A 1 164 ? -12.097 6.648 3.610 1.00 90.62 164 GLY A C 1
ATOM 1247 O O . GLY A 1 164 ? -13.257 6.315 3.382 1.00 90.62 164 GLY A O 1
ATOM 1248 N N . GLY A 1 165 ? -11.085 5.780 3.521 1.00 89.25 165 GLY A N 1
ATOM 1249 C CA . GLY A 1 165 ? -11.289 4.380 3.144 1.00 89.25 165 GLY A CA 1
ATOM 1250 C C . GLY A 1 165 ? -12.123 3.597 4.164 1.00 89.25 165 GLY A C 1
ATOM 1251 O O . GLY A 1 165 ? -13.014 2.833 3.795 1.00 89.25 165 GLY A O 1
ATOM 1252 N N 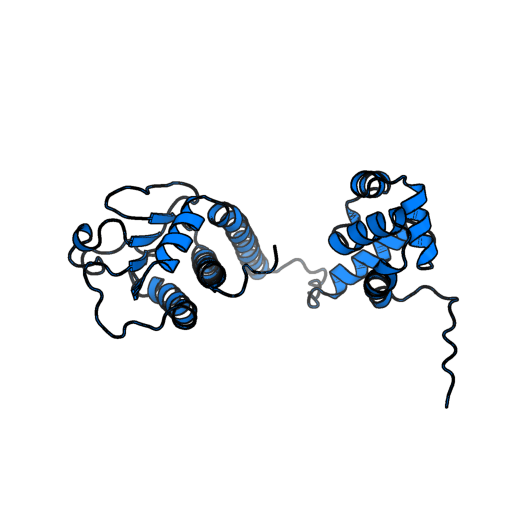. LEU A 1 166 ? -11.858 3.780 5.459 1.00 89.31 166 LEU A N 1
ATOM 1253 C CA . LEU A 1 166 ? -12.589 3.093 6.521 1.00 89.31 166 LEU A CA 1
ATOM 1254 C C . LEU A 1 166 ? -14.030 3.580 6.653 1.00 89.31 166 LEU A C 1
ATOM 1256 O O . LEU A 1 166 ? -14.875 2.740 6.929 1.00 89.31 166 LEU A O 1
ATOM 1260 N N . GLN A 1 167 ? -14.329 4.855 6.389 1.00 85.75 167 GLN A N 1
ATOM 1261 C CA . GLN A 1 167 ? -15.690 5.413 6.436 1.00 85.75 167 GLN A CA 1
ATOM 1262 C C . GLN A 1 167 ? -16.682 4.634 5.562 1.00 85.75 167 GLN A C 1
ATOM 1264 O O . GLN A 1 167 ? -17.837 4.469 5.951 1.00 85.75 167 GLN A O 1
ATOM 1269 N N . VAL A 1 168 ? -16.222 4.095 4.427 1.00 80.56 168 VAL A N 1
ATOM 1270 C CA . VAL A 1 168 ? -17.031 3.247 3.532 1.00 80.56 168 VAL A CA 1
ATOM 1271 C C . VAL A 1 168 ? -17.420 1.920 4.197 1.00 80.56 168 VAL A C 1
ATOM 1273 O O . VAL A 1 168 ? -18.503 1.393 3.962 1.00 80.56 168 VAL A O 1
ATOM 1276 N N . VAL A 1 169 ? -16.552 1.374 5.050 1.00 81.88 169 VAL A N 1
ATOM 1277 C CA . VAL A 1 169 ? -16.755 0.087 5.741 1.00 81.88 169 VAL A CA 1
ATOM 1278 C C . VAL A 1 169 ? -17.432 0.271 7.108 1.00 81.88 169 VAL A C 1
ATOM 1280 O O . VAL A 1 169 ? -18.228 -0.560 7.567 1.00 81.88 169 VAL A O 1
ATOM 1283 N N . ARG A 1 170 ? -17.059 1.344 7.800 1.00 85.62 170 ARG A N 1
ATOM 1284 C CA . ARG A 1 170 ? -17.446 1.725 9.154 1.00 85.62 170 ARG A CA 1
ATOM 1285 C C . ARG A 1 170 ? -17.456 3.254 9.222 1.00 85.62 170 ARG A C 1
ATOM 1287 O O . ARG A 1 170 ? -16.377 3.842 9.199 1.00 85.62 170 ARG A O 1
ATOM 1294 N N . PRO A 1 171 ? -18.633 3.889 9.335 1.00 80.25 171 PRO A N 1
ATOM 1295 C CA . PRO A 1 171 ? -18.728 5.337 9.460 1.00 80.25 171 PRO A CA 1
ATOM 1296 C C . PRO A 1 171 ? -17.876 5.864 10.615 1.00 80.25 171 PRO A C 1
ATOM 1298 O O . PRO A 1 171 ? -17.694 5.171 11.622 1.00 80.25 171 PRO A O 1
ATOM 1301 N N . ASP A 1 172 ? -17.387 7.096 10.467 1.00 76.06 172 ASP A N 1
ATOM 1302 C CA . ASP A 1 172 ? -16.676 7.779 11.544 1.00 76.06 172 ASP A CA 1
ATOM 1303 C C . ASP A 1 172 ? -17.576 7.833 12.792 1.00 76.06 172 ASP A C 1
ATOM 1305 O O . ASP A 1 172 ? -18.737 8.246 12.687 1.00 76.06 172 ASP A O 1
ATOM 1309 N N . PRO A 1 173 ? -17.081 7.408 13.966 1.00 75.31 173 PRO A N 1
ATOM 1310 C CA . PRO A 1 173 ? -17.844 7.460 15.202 1.00 75.31 173 PRO A CA 1
ATOM 1311 C C . PRO A 1 173 ? -18.374 8.850 15.566 1.00 75.31 173 PRO A C 1
ATOM 1313 O O . PRO A 1 173 ? -19.340 8.931 16.323 1.00 75.31 173 PRO A O 1
ATOM 1316 N N . GLY A 1 174 ? -17.722 9.935 15.123 1.00 74.25 174 GLY A N 1
ATOM 1317 C CA . GLY A 1 174 ? -18.080 11.325 15.451 1.00 74.25 174 GLY A CA 1
ATOM 1318 C C . GLY A 1 174 ? -17.899 11.712 16.930 1.00 74.25 174 GLY A C 1
ATOM 1319 O O . GLY A 1 174 ? -17.854 12.893 17.265 1.00 74.25 174 GLY A O 1
ATOM 1320 N N . SER A 1 175 ? -17.761 10.730 17.823 1.00 76.50 175 SER A N 1
ATOM 1321 C CA . SER A 1 175 ? -17.422 10.881 19.235 1.00 76.50 175 SER A CA 1
ATOM 1322 C C . SER A 1 175 ? -15.927 10.642 19.477 1.00 76.50 175 SER A C 1
ATOM 1324 O O . SER A 1 175 ? -15.303 9.888 18.728 1.00 76.50 175 SER A O 1
ATOM 1326 N N . PRO A 1 176 ? -15.342 11.176 20.564 1.00 76.69 176 PRO A N 1
ATOM 1327 C CA . PRO A 1 176 ? -14.003 10.788 21.000 1.00 76.69 176 PRO A CA 1
ATOM 1328 C C . PRO A 1 176 ? -13.896 9.273 21.226 1.00 76.69 176 PRO A C 1
ATOM 1330 O O . PRO A 1 176 ? -14.879 8.627 21.600 1.00 76.69 176 PRO A O 1
ATOM 1333 N N . ALA A 1 177 ? -12.698 8.722 21.024 1.00 76.62 177 ALA A N 1
ATOM 1334 C CA . ALA A 1 177 ? -12.415 7.311 21.275 1.00 76.62 177 ALA A CA 1
ATOM 1335 C C . ALA A 1 177 ? -12.605 6.956 22.759 1.00 76.62 177 ALA A C 1
ATOM 1337 O O . ALA A 1 177 ? -12.218 7.727 23.643 1.00 76.62 177 ALA A O 1
ATOM 1338 N N . GLN A 1 178 ? -13.197 5.792 23.030 1.00 75.62 178 GLN A N 1
ATOM 1339 C CA . GLN A 1 178 ? -13.450 5.289 24.380 1.00 75.62 178 GLN A CA 1
ATOM 1340 C C . GLN A 1 178 ? -12.751 3.944 24.639 1.00 75.62 178 GLN A C 1
ATOM 1342 O O . GLN A 1 178 ? -12.475 3.194 23.696 1.00 75.62 178 GLN A O 1
ATOM 1347 N N . PRO A 1 179 ? -12.519 3.584 25.920 1.00 68.81 179 PRO A N 1
ATOM 1348 C CA . PRO A 1 179 ? -12.040 2.258 26.301 1.00 68.81 179 PRO A CA 1
ATOM 1349 C C . PRO A 1 179 ? -12.956 1.162 25.740 1.00 68.81 179 PRO A C 1
ATOM 1351 O O . PRO A 1 179 ? -14.120 1.038 26.118 1.00 68.81 179 PRO A O 1
ATOM 1354 N N . GLY A 1 180 ? -12.433 0.382 24.794 1.00 75.44 180 GLY A N 1
ATOM 1355 C CA . GLY A 1 180 ? -13.172 -0.659 24.079 1.00 75.44 180 GLY A CA 1
ATOM 1356 C C . GLY A 1 180 ? -13.306 -0.428 22.571 1.00 75.44 180 GLY A C 1
ATOM 1357 O O . GLY A 1 180 ? -13.595 -1.386 21.847 1.00 75.44 180 GLY A O 1
ATOM 1358 N N . ASP A 1 181 ? -13.037 0.775 22.078 1.00 84.06 181 ASP A N 1
ATOM 1359 C CA . ASP A 1 181 ? -12.959 1.023 20.640 1.00 84.06 181 ASP A CA 1
ATOM 1360 C C . ASP A 1 181 ? -11.631 0.520 20.064 1.00 84.06 181 ASP A C 1
ATOM 1362 O O . ASP A 1 181 ? -10.659 0.304 20.793 1.00 84.06 181 ASP A O 1
ATOM 1366 N N . TRP A 1 182 ? -11.592 0.299 18.749 1.00 87.69 182 TRP A N 1
ATOM 1367 C CA . TRP A 1 182 ? -10.338 0.017 18.057 1.00 87.69 182 TRP A CA 1
ATOM 1368 C C . TRP A 1 182 ? -9.648 1.310 17.669 1.00 87.69 182 TRP A C 1
ATOM 1370 O O . TRP A 1 182 ? -10.270 2.208 17.100 1.00 87.69 182 TRP A O 1
ATOM 1380 N N . LEU A 1 183 ? -8.347 1.372 17.929 1.00 87.00 183 LEU A N 1
ATOM 1381 C CA . LEU A 1 183 ? -7.524 2.510 17.568 1.00 87.00 183 LEU A CA 1
ATOM 1382 C C . LEU A 1 183 ? -6.490 2.106 16.521 1.00 87.00 183 LEU A C 1
ATOM 1384 O O . LEU A 1 183 ? -5.677 1.213 16.749 1.00 87.00 183 LEU A O 1
ATOM 1388 N N . VAL A 1 184 ? -6.491 2.802 15.390 1.00 89.88 184 VAL A N 1
ATOM 1389 C CA . VAL A 1 184 ? -5.423 2.741 14.398 1.00 89.88 184 VAL A CA 1
ATOM 1390 C C . VAL A 1 184 ? -4.549 3.975 14.551 1.00 89.88 184 VAL A C 1
ATOM 1392 O O . VAL A 1 1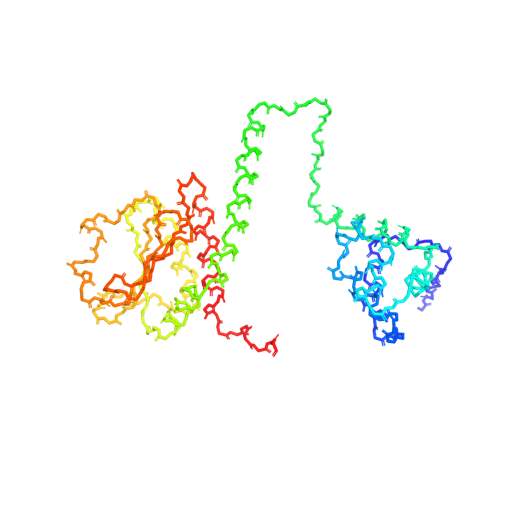84 ? -5.022 5.106 14.469 1.00 89.88 184 VAL A O 1
ATOM 1395 N N . GLN A 1 185 ? -3.265 3.765 14.792 1.00 87.81 185 GLN A N 1
ATOM 1396 C CA . GLN A 1 185 ? -2.300 4.832 14.995 1.00 87.81 185 GLN A CA 1
ATOM 1397 C C . GLN A 1 185 ? -1.342 4.879 13.815 1.00 87.81 185 GLN A C 1
ATOM 1399 O O . GLN A 1 185 ? -0.742 3.867 13.461 1.00 87.81 185 GLN A O 1
ATOM 1404 N N . VAL A 1 186 ? -1.175 6.054 13.227 1.00 90.00 186 VAL A N 1
ATOM 1405 C CA . VAL A 1 186 ? -0.254 6.288 12.120 1.00 90.00 186 VAL A CA 1
ATOM 1406 C C . VAL A 1 186 ? 0.936 7.081 12.641 1.00 90.00 186 VAL A C 1
ATOM 1408 O O . VAL A 1 186 ? 0.801 8.240 13.011 1.00 90.00 186 VAL A O 1
ATOM 1411 N N . ALA A 1 187 ? 2.088 6.428 12.713 1.00 86.62 187 ALA A N 1
ATOM 1412 C CA . ALA A 1 187 ? 3.326 6.922 13.312 1.00 86.62 187 ALA A CA 1
ATOM 1413 C C . ALA A 1 187 ? 4.521 6.530 12.434 1.00 86.62 187 ALA A C 1
ATOM 1415 O O . ALA A 1 187 ? 5.482 5.872 12.851 1.00 86.62 187 ALA A O 1
ATOM 1416 N N . VAL A 1 188 ? 4.385 6.791 11.138 1.00 85.38 188 VAL A N 1
ATOM 1417 C CA . VAL A 1 188 ? 5.295 6.280 10.120 1.00 85.38 188 VAL A CA 1
ATOM 1418 C C . VAL A 1 188 ? 6.468 7.250 9.933 1.00 85.38 188 VAL A C 1
ATOM 1420 O O . VAL A 1 188 ? 7.573 6.822 9.588 1.00 85.38 188 VAL A O 1
ATOM 1423 N N . TRP A 1 189 ? 6.242 8.543 10.188 1.00 78.50 189 TRP A N 1
ATOM 1424 C CA . TRP A 1 189 ? 7.239 9.610 10.085 1.00 78.50 189 TRP A CA 1
ATOM 1425 C C . TRP A 1 189 ? 7.804 9.979 11.444 1.00 78.50 189 TRP A C 1
ATOM 1427 O O . TRP A 1 189 ? 9.019 10.139 11.585 1.00 78.50 189 TRP A O 1
ATOM 1437 N N . GLN A 1 190 ? 6.921 10.091 12.429 1.00 69.56 190 GLN A N 1
ATOM 1438 C CA . GLN A 1 190 ? 7.267 10.418 13.800 1.00 69.56 190 GLN A CA 1
ATOM 1439 C C . GLN A 1 190 ? 6.724 9.332 14.718 1.00 69.56 190 GLN A C 1
ATOM 1441 O O . GLN A 1 190 ? 5.621 8.826 14.518 1.00 69.56 190 GLN A O 1
ATOM 1446 N N . ASP A 1 191 ? 7.506 8.962 15.728 1.00 65.50 191 ASP A N 1
ATOM 1447 C CA . ASP A 1 191 ? 6.966 8.145 16.807 1.00 65.50 191 ASP A CA 1
ATOM 1448 C C . ASP A 1 191 ? 5.882 8.951 17.536 1.00 65.50 191 ASP A C 1
ATOM 1450 O O . ASP A 1 191 ? 5.994 10.170 17.671 1.00 65.50 191 ASP A O 1
ATOM 1454 N N . LEU A 1 192 ? 4.842 8.272 18.032 1.00 60.59 192 LEU A N 1
ATOM 1455 C CA . LEU A 1 192 ? 3.803 8.922 18.835 1.00 60.59 192 LEU A CA 1
ATOM 1456 C C . LEU A 1 192 ? 4.446 9.607 20.040 1.00 60.59 192 LEU A C 1
ATOM 1458 O O . LEU A 1 192 ? 4.955 8.939 20.956 1.00 60.59 192 LEU A O 1
ATOM 1462 N N . THR A 1 193 ? 4.391 10.935 20.038 1.00 54.91 193 THR A N 1
ATOM 1463 C CA . THR A 1 193 ? 4.775 11.763 21.177 1.00 54.91 193 THR A CA 1
ATOM 1464 C C . THR A 1 193 ? 3.843 11.465 22.355 1.00 54.91 193 THR A C 1
ATOM 1466 O O . THR A 1 193 ? 2.695 11.076 22.143 1.00 54.91 193 THR A O 1
ATOM 1469 N N . PRO A 1 194 ? 4.277 11.641 23.615 1.00 53.97 194 PRO A N 1
ATOM 1470 C CA . PRO A 1 194 ? 3.406 11.442 24.779 1.00 53.97 194 PRO A CA 1
ATOM 1471 C C . PRO A 1 194 ? 2.083 12.224 24.708 1.00 53.97 194 PRO A C 1
ATOM 1473 O O . PRO A 1 194 ? 1.087 11.784 25.267 1.00 53.97 194 PRO A O 1
ATOM 1476 N N . GLU A 1 195 ? 2.074 13.347 23.988 1.00 49.12 195 GLU A N 1
ATOM 1477 C CA . GLU A 1 195 ? 0.917 14.223 23.778 1.00 49.12 195 GLU A CA 1
ATOM 1478 C C . GLU A 1 195 ? -0.073 13.690 22.728 1.00 49.12 195 GLU A C 1
ATOM 1480 O O . GLU A 1 195 ? -1.274 13.928 22.841 1.00 49.12 195 GLU A O 1
ATOM 1485 N N . THR A 1 196 ? 0.420 12.959 21.721 1.00 50.50 196 THR A N 1
ATOM 1486 C CA . THR A 1 196 ? -0.390 12.322 20.662 1.00 50.50 196 THR A CA 1
ATOM 1487 C C . THR A 1 196 ? -0.705 10.858 20.961 1.00 50.50 196 THR A C 1
ATOM 1489 O O . THR A 1 196 ? -1.596 10.267 20.345 1.00 50.50 196 THR A O 1
ATOM 1492 N N . ARG A 1 197 ? -0.017 10.256 21.941 1.00 54.34 197 ARG A N 1
ATOM 1493 C CA . ARG A 1 197 ? -0.431 8.981 22.524 1.00 54.34 197 ARG A CA 1
ATOM 1494 C C . ARG A 1 197 ? -1.801 9.162 23.179 1.00 54.34 197 ARG A C 1
ATOM 1496 O O . ARG A 1 197 ? -2.033 10.158 23.863 1.00 54.34 197 ARG A O 1
ATOM 1503 N N . PRO A 1 198 ? -2.707 8.182 23.040 1.00 51.06 198 PRO A N 1
ATOM 1504 C CA . PRO A 1 198 ? -3.896 8.133 23.876 1.00 51.06 198 PRO A CA 1
ATOM 1505 C C . PRO A 1 198 ? -3.476 8.272 25.338 1.00 51.06 198 PRO A C 1
ATOM 1507 O O . PRO A 1 198 ? -2.497 7.638 25.741 1.00 51.06 198 PRO A O 1
ATOM 1510 N N . ARG A 1 199 ? -4.210 9.080 26.117 1.00 50.44 199 ARG A N 1
ATOM 1511 C CA . ARG A 1 199 ? -3.865 9.419 27.510 1.00 50.44 199 ARG A CA 1
ATOM 1512 C C . ARG A 1 199 ? -3.582 8.198 28.396 1.00 50.44 199 ARG A C 1
ATOM 1514 O O . ARG A 1 199 ? -2.835 8.340 29.352 1.00 50.44 199 ARG A O 1
ATOM 1521 N N . GLU A 1 200 ? -4.056 7.008 28.021 1.00 50.00 200 GLU A N 1
ATOM 1522 C CA . GLU A 1 200 ? -3.594 5.725 28.558 1.00 50.00 200 GLU A CA 1
ATOM 1523 C C . GLU A 1 200 ? -3.591 4.632 27.469 1.00 50.00 200 GLU A C 1
ATOM 1525 O O . GLU A 1 200 ? -4.657 4.102 27.148 1.00 50.00 200 GLU A O 1
ATOM 1530 N N . PRO A 1 201 ? -2.432 4.199 26.936 1.00 49.56 201 PRO A N 1
ATOM 1531 C CA . PRO A 1 201 ? -2.343 3.009 26.075 1.00 49.56 201 PRO A CA 1
ATOM 1532 C C . PRO A 1 201 ? -2.916 1.751 26.757 1.00 49.56 201 PRO A C 1
ATOM 1534 O O . PRO A 1 201 ? -3.513 0.892 26.114 1.00 49.56 201 PRO A O 1
ATOM 1537 N N . GLN A 1 202 ? -2.815 1.697 28.090 1.00 48.41 202 GLN A N 1
ATOM 1538 C CA . GLN A 1 202 ? -3.298 0.608 28.944 1.00 48.41 202 GLN A CA 1
ATOM 1539 C C . GLN A 1 202 ? -4.832 0.478 28.960 1.00 48.41 202 GLN A C 1
ATOM 1541 O O . GLN A 1 202 ? -5.340 -0.623 29.154 1.00 48.41 202 GLN A O 1
ATOM 1546 N N . SER A 1 203 ? -5.572 1.561 28.692 1.00 51.28 203 SER A N 1
ATOM 1547 C CA . SER A 1 203 ? -7.046 1.561 28.686 1.00 51.28 203 SER A CA 1
ATOM 1548 C C . SER A 1 203 ? -7.661 1.002 27.389 1.00 51.28 203 SER A C 1
ATOM 1550 O O . SER A 1 203 ? -8.814 0.569 27.387 1.00 51.28 203 SER A O 1
ATOM 1552 N N . TYR A 1 204 ? -6.884 0.935 26.298 1.00 57.59 204 TYR A N 1
ATOM 1553 C CA . TYR A 1 204 ? -7.281 0.289 25.033 1.00 57.59 204 TYR A CA 1
ATOM 1554 C C . TYR A 1 204 ? -6.831 -1.180 24.951 1.00 57.59 204 TYR A C 1
ATOM 1556 O O . TYR A 1 204 ? -7.384 -1.963 24.168 1.00 57.59 204 TYR A O 1
ATOM 1564 N N . GLY A 1 205 ? -5.855 -1.577 25.778 1.00 63.66 205 GLY A N 1
ATOM 1565 C CA . GLY A 1 205 ? -5.302 -2.930 25.805 1.00 63.66 205 GLY A CA 1
ATOM 1566 C C . GLY A 1 205 ? -4.825 -3.384 24.414 1.00 63.66 205 GLY A C 1
ATOM 1567 O O . GLY A 1 205 ? -4.240 -2.593 23.679 1.00 63.66 205 GLY A O 1
ATOM 1568 N N . PRO A 1 206 ? -5.107 -4.628 23.980 1.00 66.56 206 PRO A N 1
ATOM 1569 C CA . PRO A 1 206 ? -4.633 -5.146 22.693 1.00 66.56 206 PRO A CA 1
ATOM 1570 C C . PRO A 1 206 ? -5.362 -4.567 21.461 1.00 66.56 206 PRO A C 1
ATOM 1572 O O . PRO A 1 206 ? -5.082 -4.994 20.342 1.00 66.56 206 PRO A O 1
ATOM 1575 N N . ARG A 1 207 ? -6.315 -3.631 21.624 1.00 80.44 207 ARG A N 1
ATOM 1576 C CA . ARG A 1 207 ? -7.160 -3.086 20.535 1.00 80.44 207 ARG A CA 1
ATOM 1577 C C . ARG A 1 207 ? -6.508 -1.922 19.790 1.00 80.44 207 ARG A C 1
ATOM 1579 O O . ARG A 1 207 ? -7.163 -0.939 19.439 1.00 80.44 207 ARG A O 1
ATOM 1586 N N . VAL A 1 208 ? -5.209 -2.040 19.562 1.00 83.50 208 VAL A N 1
ATOM 1587 C CA . VAL A 1 208 ? -4.402 -1.031 18.884 1.00 83.50 208 VAL A CA 1
ATOM 1588 C C . VAL A 1 208 ? -3.761 -1.658 17.656 1.00 83.50 208 VAL A C 1
ATOM 1590 O O . VAL A 1 208 ? -3.201 -2.751 17.730 1.00 83.50 208 VAL A O 1
ATOM 1593 N N . LEU A 1 209 ? -3.856 -0.971 16.521 1.00 87.81 209 LEU A N 1
ATOM 1594 C CA . LEU A 1 209 ? -3.063 -1.239 15.328 1.00 87.81 209 LEU A CA 1
ATOM 1595 C C . LEU A 1 209 ? -2.162 -0.033 15.064 1.00 87.81 209 LEU A C 1
ATOM 1597 O O . LEU A 1 209 ? -2.659 1.032 14.714 1.00 87.81 209 LEU A O 1
ATOM 1601 N N . SER A 1 210 ? -0.849 -0.190 15.172 1.00 87.06 210 SER A N 1
ATOM 1602 C CA . SER A 1 210 ? 0.104 0.884 14.885 1.00 87.06 210 SER A CA 1
ATOM 1603 C C . SER A 1 210 ? 0.781 0.657 13.536 1.00 87.06 210 SER A C 1
ATOM 1605 O O . SER A 1 210 ? 1.469 -0.343 13.334 1.00 87.06 210 SER A O 1
ATOM 1607 N N . LEU A 1 211 ? 0.628 1.605 12.616 1.00 88.88 211 LEU A N 1
ATOM 1608 C CA . LEU A 1 211 ? 1.436 1.726 11.407 1.00 88.88 211 LEU A CA 1
ATOM 1609 C C . LEU A 1 211 ? 2.659 2.564 11.759 1.00 88.88 211 LEU A C 1
ATOM 1611 O O . LEU A 1 211 ? 2.519 3.741 12.077 1.00 88.88 211 LEU A O 1
ATOM 1615 N N . ALA A 1 212 ? 3.849 1.970 11.747 1.00 85.31 212 ALA A N 1
ATOM 1616 C CA . ALA A 1 212 ? 5.025 2.614 12.315 1.00 85.31 212 ALA A CA 1
ATOM 1617 C C . ALA A 1 212 ? 6.277 2.510 11.441 1.00 85.31 212 ALA A C 1
ATOM 1619 O O . ALA A 1 212 ? 6.448 1.602 10.620 1.00 85.31 212 ALA A O 1
ATOM 1620 N N . ARG A 1 213 ? 7.217 3.425 11.679 1.00 82.19 213 ARG A N 1
ATOM 1621 C CA . ARG A 1 213 ? 8.577 3.349 11.136 1.00 82.19 213 ARG A CA 1
ATOM 1622 C C . ARG A 1 213 ? 9.300 2.110 11.645 1.00 82.19 213 ARG A C 1
ATOM 1624 O O . ARG A 1 213 ? 9.314 1.847 12.839 1.00 82.19 213 ARG A O 1
ATOM 1631 N N . GLY A 1 214 ? 10.009 1.395 10.780 1.00 74.25 214 GLY A N 1
ATOM 1632 C CA . GLY A 1 214 ? 10.995 0.408 11.216 1.00 74.25 214 GLY A CA 1
ATOM 1633 C C . GLY A 1 214 ? 11.271 -0.645 10.165 1.00 74.25 214 GLY A C 1
ATOM 1634 O O . GLY A 1 214 ? 10.662 -0.640 9.097 1.00 74.25 214 GLY A O 1
ATOM 1635 N N . ARG A 1 215 ? 12.211 -1.550 10.465 1.00 65.62 215 ARG A N 1
ATOM 1636 C CA . ARG A 1 215 ? 12.534 -2.644 9.548 1.00 65.62 215 ARG A CA 1
ATOM 1637 C C . ARG A 1 215 ? 11.264 -3.436 9.280 1.00 65.62 215 ARG A C 1
ATOM 1639 O O . ARG A 1 215 ? 10.688 -4.017 10.203 1.00 65.62 215 ARG A O 1
ATOM 1646 N N . MET A 1 216 ? 10.846 -3.431 8.020 1.00 62.78 216 M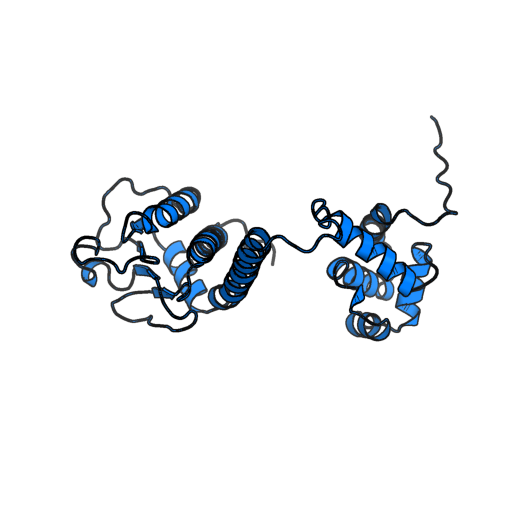ET A N 1
ATOM 1647 C CA . MET A 1 216 ? 9.734 -4.245 7.563 1.00 62.78 216 MET A CA 1
ATOM 1648 C C . MET A 1 216 ? 10.025 -5.698 7.951 1.00 62.78 216 MET A C 1
ATOM 1650 O O . MET A 1 216 ? 11.187 -6.109 7.969 1.00 62.78 216 MET A O 1
ATOM 1654 N N . ASN A 1 217 ? 8.994 -6.456 8.322 1.00 50.84 217 ASN A N 1
ATOM 1655 C CA . ASN A 1 217 ? 9.113 -7.856 8.748 1.00 50.84 217 ASN A CA 1
ATOM 1656 C C . ASN A 1 217 ? 9.750 -8.126 10.135 1.00 50.84 217 ASN A C 1
ATOM 1658 O O . ASN A 1 217 ? 9.936 -9.299 10.471 1.00 50.84 217 ASN A O 1
ATOM 1662 N N . ARG A 1 218 ? 10.045 -7.110 10.970 1.00 47.75 218 ARG A N 1
ATOM 1663 C CA . ARG A 1 218 ? 10.311 -7.302 12.417 1.00 47.75 218 ARG A CA 1
ATOM 1664 C C . ARG A 1 218 ? 9.058 -7.018 13.244 1.00 47.75 218 ARG A C 1
ATOM 1666 O O . ARG A 1 218 ? 8.446 -5.965 13.085 1.00 47.75 218 ARG A O 1
ATOM 1673 N N . PHE A 1 219 ? 8.714 -7.952 14.129 1.00 51.00 219 PHE A N 1
ATOM 1674 C CA . PHE A 1 219 ? 7.432 -7.982 14.827 1.00 51.00 219 PHE A CA 1
ATOM 1675 C C . PHE A 1 219 ? 7.551 -7.774 16.338 1.00 51.00 219 PHE A C 1
ATOM 1677 O O . PHE A 1 219 ? 8.465 -8.288 16.981 1.00 51.00 219 PHE A O 1
ATOM 1684 N N . THR A 1 220 ? 6.548 -7.085 16.877 1.00 49.53 220 THR A N 1
ATOM 1685 C CA . THR A 1 220 ? 6.064 -7.188 18.255 1.00 49.53 220 THR A CA 1
ATOM 1686 C C . THR A 1 220 ? 4.541 -7.219 18.169 1.00 49.53 220 THR A C 1
ATOM 1688 O O . THR A 1 220 ? 3.937 -6.263 17.683 1.00 49.53 220 THR A O 1
ATOM 1691 N N . GLY A 1 221 ? 3.906 -8.293 18.613 1.00 42.25 221 GLY A N 1
ATOM 1692 C CA . GLY A 1 221 ? 2.455 -8.329 18.744 1.00 42.25 221 GLY A CA 1
ATOM 1693 C C . GLY A 1 221 ? 1.994 -9.555 19.511 1.00 42.25 221 GLY A C 1
ATOM 1694 O O . GLY A 1 221 ? 2.720 -10.541 19.637 1.00 42.25 221 GLY A O 1
ATOM 1695 N N . GLY A 1 222 ? 0.813 -9.421 20.109 1.00 45.69 222 GLY A N 1
ATOM 1696 C CA . GLY A 1 222 ? 0.360 -10.286 21.202 1.00 45.69 222 GLY A CA 1
ATOM 1697 C C . GLY A 1 222 ? 0.763 -9.789 22.599 1.00 45.69 222 GLY A C 1
ATOM 1698 O O . GLY A 1 222 ? 0.594 -10.522 23.566 1.00 45.69 222 GLY A O 1
ATOM 1699 N N . GLY A 1 223 ? 1.288 -8.562 22.709 1.00 50.09 223 GLY A N 1
ATOM 1700 C CA . GLY A 1 223 ? 1.599 -7.890 23.976 1.00 50.09 223 GLY A CA 1
ATOM 1701 C C . GLY A 1 223 ? 0.604 -6.769 24.323 1.00 50.09 223 GLY A C 1
ATOM 1702 O O . GLY A 1 223 ? -0.335 -6.528 23.560 1.00 50.09 223 GLY A O 1
ATOM 1703 N N . PRO A 1 224 ? 0.813 -6.047 25.439 1.00 53.47 224 PRO A N 1
ATOM 1704 C CA . PRO A 1 224 ? -0.033 -4.922 25.862 1.00 53.47 224 PRO A CA 1
ATOM 1705 C C . PRO A 1 224 ? -0.113 -3.771 24.840 1.00 53.47 224 PRO A C 1
ATOM 1707 O O . PRO A 1 224 ? -1.016 -2.948 24.940 1.00 53.47 224 PRO A O 1
ATOM 1710 N N . ASP A 1 225 ? 0.781 -3.745 23.846 1.00 56.47 225 ASP A N 1
ATOM 1711 C CA . ASP A 1 225 ? 0.900 -2.682 22.840 1.00 56.47 225 ASP A CA 1
ATOM 1712 C C . ASP A 1 225 ? 0.083 -2.923 21.548 1.00 56.47 225 ASP A C 1
ATOM 1714 O O . ASP A 1 225 ? 0.113 -2.096 20.638 1.00 56.47 225 ASP A O 1
ATOM 1718 N N . GLY A 1 226 ? -0.639 -4.047 21.427 1.00 73.94 226 GLY A N 1
ATOM 1719 C CA . GLY A 1 226 ? -1.466 -4.359 20.249 1.00 73.94 226 GLY A CA 1
ATOM 1720 C C . GLY A 1 226 ? -0.699 -4.954 19.053 1.00 73.94 226 GLY A C 1
ATOM 1721 O O . GLY A 1 226 ? 0.221 -5.759 19.222 1.00 73.94 226 GLY A O 1
ATOM 1722 N N . ILE A 1 227 ? -1.134 -4.632 17.829 1.00 81.69 227 ILE A N 1
ATOM 1723 C CA . ILE A 1 227 ? -0.554 -5.089 16.554 1.00 81.69 227 ILE A CA 1
ATOM 1724 C C . ILE A 1 227 ? 0.272 -3.952 15.950 1.00 81.69 227 ILE A C 1
ATOM 1726 O O . ILE A 1 227 ? -0.255 -2.872 15.713 1.00 81.69 227 ILE A O 1
ATOM 1730 N N . VAL A 1 228 ? 1.543 -4.191 15.619 1.00 82.94 228 VAL A N 1
ATOM 1731 C CA . VAL A 1 228 ? 2.405 -3.174 14.993 1.00 82.94 228 VAL A CA 1
ATOM 1732 C C . VAL A 1 228 ? 2.850 -3.617 13.600 1.00 82.94 228 VAL A C 1
ATOM 1734 O O . VAL A 1 228 ? 3.492 -4.655 13.443 1.00 82.94 228 VAL A O 1
ATOM 1737 N N . MET A 1 229 ? 2.557 -2.804 12.585 1.00 85.38 229 MET A N 1
ATOM 1738 C CA . MET A 1 229 ? 3.004 -2.987 11.203 1.00 85.38 229 MET A CA 1
ATOM 1739 C C . MET A 1 229 ? 4.103 -1.981 10.866 1.00 85.38 229 MET A C 1
ATOM 1741 O O . MET A 1 229 ? 3.891 -0.770 10.894 1.00 85.38 229 MET A O 1
ATOM 1745 N N . ARG A 1 230 ? 5.297 -2.486 10.538 1.00 85.62 230 ARG A N 1
ATOM 1746 C CA . ARG A 1 230 ? 6.467 -1.662 10.204 1.00 85.62 230 ARG A CA 1
ATOM 1747 C C . ARG A 1 230 ? 6.593 -1.498 8.689 1.00 85.62 230 ARG A C 1
ATOM 1749 O O . ARG A 1 230 ? 6.681 -2.498 7.981 1.00 85.62 230 ARG A O 1
ATOM 1756 N N . LEU A 1 231 ? 6.640 -0.255 8.208 1.00 84.00 231 LEU A N 1
ATOM 1757 C CA . LEU A 1 231 ? 6.496 0.076 6.775 1.00 84.00 231 LEU A CA 1
ATOM 1758 C C . LEU A 1 231 ? 7.806 0.403 6.046 1.00 84.00 231 LEU A C 1
ATOM 1760 O O . LEU A 1 231 ? 7.794 0.869 4.905 1.00 84.00 231 LEU A O 1
ATOM 1764 N N . GLY A 1 232 ? 8.940 0.164 6.705 1.00 77.38 232 GLY A N 1
ATOM 1765 C CA . GLY A 1 232 ? 10.274 0.428 6.173 1.00 77.38 232 GLY A CA 1
ATOM 1766 C C . GLY A 1 232 ? 11.066 1.442 6.997 1.00 77.38 232 GLY A C 1
ATOM 1767 O O . GLY A 1 232 ? 10.547 2.147 7.873 1.00 77.38 232 GLY A O 1
ATOM 1768 N N . THR A 1 233 ? 12.366 1.501 6.722 1.00 68.88 233 THR A N 1
ATOM 1769 C CA . THR A 1 233 ? 13.323 2.434 7.338 1.00 68.88 233 THR A CA 1
ATOM 1770 C C . THR A 1 233 ? 13.694 3.607 6.429 1.00 68.88 233 THR A C 1
ATOM 1772 O O . THR A 1 233 ? 14.468 4.475 6.835 1.00 68.88 233 THR A O 1
ATOM 1775 N N . ASP A 1 234 ? 13.054 3.691 5.269 1.00 65.56 234 ASP A N 1
ATOM 1776 C CA . ASP A 1 234 ? 13.591 4.341 4.080 1.00 65.56 234 ASP A CA 1
ATOM 1777 C C . ASP A 1 234 ? 12.710 5.547 3.702 1.00 65.56 234 ASP A C 1
ATOM 1779 O O . ASP A 1 234 ? 11.585 5.684 4.188 1.00 65.56 234 ASP A O 1
ATOM 1783 N N . SER A 1 235 ? 13.172 6.448 2.840 1.00 56.16 235 SER A N 1
ATOM 1784 C CA . SER A 1 235 ? 12.468 7.703 2.497 1.00 56.16 235 SER A CA 1
ATOM 1785 C C . SER A 1 235 ? 11.066 7.508 1.882 1.00 56.16 235 SER A C 1
ATOM 1787 O O . SER A 1 235 ? 10.274 8.439 1.819 1.00 56.16 235 SER A O 1
ATOM 1789 N N . ARG A 1 236 ? 10.732 6.279 1.471 1.00 69.06 236 ARG A N 1
ATOM 1790 C CA . ARG A 1 236 ? 9.615 5.928 0.572 1.00 69.06 236 ARG A CA 1
ATOM 1791 C C . ARG A 1 236 ? 8.418 5.284 1.284 1.00 69.06 236 ARG A C 1
ATOM 1793 O O . ARG A 1 236 ? 7.508 4.746 0.661 1.00 69.06 236 ARG A O 1
ATOM 1800 N N . ARG A 1 237 ? 8.400 5.348 2.617 1.00 76.25 237 ARG A N 1
ATOM 1801 C CA . ARG A 1 237 ? 7.363 4.763 3.490 1.00 76.25 237 ARG A CA 1
ATOM 1802 C C . ARG A 1 237 ? 5.938 5.321 3.259 1.00 76.25 237 ARG A C 1
ATOM 1804 O O . ARG A 1 237 ? 4.995 4.730 3.768 1.00 76.25 237 ARG A O 1
ATOM 1811 N N . LEU A 1 238 ? 5.769 6.430 2.527 1.00 83.62 238 LEU A N 1
ATOM 1812 C CA . LEU A 1 238 ? 4.499 7.145 2.380 1.00 83.62 238 LEU A CA 1
ATOM 1813 C C . LEU A 1 238 ? 3.637 6.362 1.405 1.00 83.62 238 LEU A C 1
ATOM 1815 O O . LEU A 1 238 ? 2.519 5.990 1.734 1.00 83.62 238 LEU A O 1
ATOM 1819 N N . LEU A 1 239 ? 4.222 6.010 0.257 1.00 86.19 239 LEU A N 1
ATOM 1820 C CA . LEU A 1 239 ? 3.602 5.129 -0.726 1.00 86.19 239 LEU A CA 1
ATOM 1821 C C . LEU A 1 239 ? 3.290 3.760 -0.115 1.00 86.19 239 LEU A C 1
ATOM 1823 O O . LEU A 1 239 ? 2.190 3.255 -0.302 1.00 86.19 239 LEU A O 1
ATOM 1827 N N . ASN A 1 240 ? 4.194 3.198 0.697 1.00 88.19 240 ASN A N 1
ATOM 1828 C CA . ASN A 1 240 ? 3.915 1.949 1.415 1.00 88.19 240 ASN A CA 1
ATOM 1829 C C . ASN A 1 240 ? 2.736 2.085 2.393 1.00 88.19 240 ASN A C 1
ATOM 1831 O O . ASN A 1 240 ? 1.921 1.173 2.495 1.00 88.19 240 ASN A O 1
ATOM 1835 N N . ALA A 1 241 ? 2.641 3.199 3.122 1.00 90.06 241 ALA A N 1
ATOM 1836 C CA . ALA A 1 241 ? 1.564 3.443 4.077 1.00 90.06 241 ALA A CA 1
ATOM 1837 C C . ALA A 1 241 ? 0.209 3.655 3.394 1.00 90.06 241 ALA A C 1
ATOM 1839 O O . ALA A 1 241 ? -0.797 3.118 3.859 1.00 90.06 241 ALA A O 1
ATOM 1840 N N . LEU A 1 242 ? 0.188 4.387 2.279 1.00 91.25 242 LEU A N 1
ATOM 1841 C CA . LEU A 1 242 ? -1.007 4.581 1.460 1.00 91.25 242 LEU A CA 1
ATOM 1842 C C . LEU A 1 242 ? -1.458 3.254 0.842 1.00 91.25 242 LEU A C 1
ATOM 1844 O O . LEU A 1 242 ? -2.590 2.837 1.061 1.00 91.25 242 LEU A O 1
ATOM 1848 N N . ALA A 1 243 ? -0.548 2.518 0.199 1.00 90.75 243 ALA A N 1
ATOM 1849 C CA . ALA A 1 243 ? -0.851 1.209 -0.376 1.00 90.75 243 ALA A CA 1
ATOM 1850 C C . ALA A 1 243 ? -1.328 0.198 0.682 1.00 90.75 243 ALA A C 1
ATOM 1852 O O . ALA A 1 243 ? -2.240 -0.590 0.432 1.00 90.75 243 ALA A O 1
ATOM 1853 N N . LEU A 1 244 ? -0.756 0.220 1.893 1.00 91.44 244 LEU A N 1
ATOM 1854 C CA . LEU A 1 244 ? -1.246 -0.613 2.990 1.00 91.44 244 LEU A CA 1
ATOM 1855 C C . LEU A 1 244 ? -2.636 -0.178 3.467 1.00 91.44 244 LEU A C 1
ATOM 1857 O O . LEU A 1 244 ? -3.452 -1.037 3.793 1.00 91.44 244 LEU A O 1
ATOM 1861 N N . SER A 1 245 ? -2.906 1.127 3.519 1.00 92.94 245 SER A N 1
ATOM 1862 C CA . SER A 1 245 ? -4.226 1.652 3.878 1.00 92.94 245 SER A CA 1
ATOM 1863 C C . SER A 1 245 ? -5.285 1.165 2.890 1.00 92.94 245 SER A C 1
ATOM 1865 O O . SER A 1 245 ? -6.305 0.624 3.313 1.00 92.94 245 SER A O 1
ATOM 1867 N N . GLU A 1 246 ? -4.997 1.232 1.587 1.00 92.00 246 GLU A N 1
ATOM 1868 C CA . GLU A 1 246 ? -5.861 0.671 0.545 1.00 92.00 246 GLU A CA 1
ATOM 1869 C C . GLU A 1 246 ? -6.052 -0.839 0.717 1.00 92.00 246 GLU A C 1
ATOM 1871 O O . GLU A 1 246 ? -7.182 -1.324 0.696 1.00 92.00 246 GLU A O 1
ATOM 1876 N N . ALA A 1 247 ? -4.972 -1.592 0.950 1.00 92.38 247 ALA A N 1
ATOM 1877 C CA . ALA A 1 247 ? -5.044 -3.036 1.160 1.00 92.38 247 ALA A CA 1
ATOM 1878 C C . ALA A 1 247 ? -5.883 -3.409 2.397 1.00 92.38 247 ALA A C 1
ATOM 1880 O O . ALA A 1 247 ? -6.667 -4.359 2.344 1.00 92.38 247 ALA A O 1
ATOM 1881 N N . LEU A 1 248 ? -5.750 -2.667 3.503 1.00 92.38 248 LEU A N 1
ATOM 1882 C CA . LEU A 1 248 ? -6.553 -2.848 4.715 1.00 92.38 248 LEU A CA 1
ATOM 1883 C C . LEU A 1 248 ? -8.033 -2.577 4.437 1.00 92.38 248 LEU A C 1
ATOM 1885 O O . LEU A 1 248 ? -8.869 -3.435 4.724 1.00 92.38 248 LEU A O 1
ATOM 1889 N N . THR A 1 249 ? -8.358 -1.426 3.847 1.00 91.38 249 THR A N 1
ATOM 1890 C CA . THR A 1 249 ? -9.735 -1.064 3.485 1.00 91.38 249 THR A CA 1
ATOM 1891 C C . THR A 1 249 ? -10.348 -2.093 2.541 1.00 91.38 249 THR A C 1
ATOM 1893 O O . THR A 1 249 ? -11.460 -2.568 2.778 1.00 91.38 249 THR A O 1
ATOM 1896 N N . HIS A 1 250 ? -9.601 -2.509 1.519 1.00 90.88 250 HIS A N 1
ATOM 1897 C CA . HIS A 1 250 ? -10.031 -3.528 0.572 1.00 90.88 250 HIS A CA 1
ATOM 1898 C C . HIS A 1 250 ? -10.327 -4.858 1.266 1.00 90.88 250 HIS A C 1
ATOM 1900 O O . HIS A 1 250 ? -11.374 -5.462 1.041 1.00 90.88 250 HIS A O 1
ATOM 1906 N N . ALA A 1 251 ? -9.432 -5.308 2.147 1.00 91.00 251 ALA A N 1
ATOM 1907 C CA . ALA A 1 251 ? -9.601 -6.557 2.878 1.00 91.00 251 ALA A CA 1
ATOM 1908 C C . ALA A 1 251 ? -10.765 -6.504 3.882 1.00 91.00 251 ALA A C 1
ATOM 1910 O O . ALA A 1 251 ? -11.324 -7.548 4.230 1.00 91.00 251 ALA A O 1
ATOM 1911 N N . LEU A 1 252 ? -11.128 -5.319 4.376 1.00 90.31 252 LEU A N 1
ATOM 1912 C CA . LEU A 1 252 ? -12.242 -5.117 5.301 1.00 90.31 252 LEU A CA 1
ATOM 1913 C C . LEU A 1 252 ? -13.612 -5.075 4.609 1.00 90.31 252 LEU A C 1
ATOM 1915 O O . LEU A 1 252 ? -14.616 -5.322 5.280 1.00 90.31 252 LEU A O 1
ATOM 1919 N N . HIS A 1 253 ? -13.662 -4.836 3.297 1.00 84.94 253 HIS A N 1
ATOM 1920 C CA . HIS A 1 253 ? -14.911 -4.770 2.542 1.00 84.94 253 HIS A CA 1
ATOM 1921 C C . HIS A 1 253 ? -15.650 -6.133 2.534 1.00 84.94 253 HIS A C 1
ATOM 1923 O O . HIS A 1 253 ? -15.030 -7.166 2.259 1.00 84.94 253 HIS A O 1
ATOM 1929 N N . PRO A 1 254 ? -16.964 -6.177 2.837 1.00 63.38 254 PRO A N 1
ATOM 1930 C CA . PRO A 1 254 ? -17.707 -7.431 3.028 1.00 63.38 254 PRO A CA 1
ATOM 1931 C C . PRO A 1 254 ? -17.948 -8.247 1.741 1.00 63.38 254 PRO A C 1
ATOM 1933 O O . PRO A 1 254 ? -17.890 -9.474 1.788 1.00 63.38 254 PRO A O 1
ATOM 1936 N N . ASP A 1 255 ? -18.148 -7.595 0.593 1.00 57.97 255 ASP A N 1
ATOM 1937 C CA . ASP A 1 255 ? -18.695 -8.237 -0.622 1.00 57.97 255 ASP A CA 1
ATOM 1938 C C . ASP A 1 255 ? -17.720 -9.041 -1.499 1.00 57.97 255 ASP A C 1
ATOM 1940 O O . ASP A 1 255 ? -18.117 -9.565 -2.536 1.00 57.97 255 ASP A O 1
ATOM 1944 N N . ARG A 1 256 ? -16.440 -9.179 -1.134 1.00 55.06 256 ARG A N 1
ATOM 1945 C CA . ARG A 1 256 ? -15.438 -9.799 -2.032 1.00 55.06 256 ARG A CA 1
ATOM 1946 C C . ARG A 1 256 ? -14.968 -11.201 -1.651 1.00 55.06 256 ARG A C 1
ATOM 1948 O O . ARG A 1 256 ? -14.044 -11.710 -2.269 1.00 55.06 256 ARG A O 1
ATOM 1955 N N . ARG A 1 257 ? -15.615 -11.859 -0.682 1.00 49.91 257 ARG A N 1
ATOM 1956 C CA . ARG A 1 257 ? -15.320 -13.262 -0.311 1.00 49.91 257 ARG A CA 1
ATOM 1957 C C . ARG A 1 257 ? -16.208 -14.310 -0.993 1.00 49.91 257 ARG A C 1
ATOM 1959 O O . ARG A 1 257 ? -16.088 -15.484 -0.674 1.00 49.91 257 ARG A O 1
ATOM 1966 N N . ALA A 1 258 ? -17.105 -13.907 -1.893 1.00 39.78 258 ALA A N 1
ATOM 1967 C CA . ALA A 1 258 ? -18.056 -14.809 -2.553 1.00 39.78 258 ALA A CA 1
ATOM 1968 C C . ALA A 1 258 ? -17.578 -15.328 -3.928 1.00 39.78 258 ALA A C 1
ATOM 1970 O O . ALA A 1 258 ? -18.405 -15.719 -4.747 1.00 39.78 258 ALA A O 1
ATOM 1971 N N . HIS A 1 259 ? -16.275 -15.278 -4.217 1.00 35.53 259 HIS A N 1
ATOM 1972 C CA . HIS A 1 259 ? -15.693 -15.735 -5.489 1.00 35.53 259 HIS A CA 1
ATOM 1973 C C . HIS A 1 259 ? -14.384 -16.520 -5.287 1.00 35.53 259 HIS A C 1
ATOM 1975 O O . HIS A 1 259 ? -13.459 -16.385 -6.083 1.00 35.53 259 HIS A O 1
ATOM 1981 N N . ASP A 1 260 ? -14.330 -17.334 -4.230 1.00 34.69 260 ASP A N 1
ATOM 1982 C CA . ASP A 1 260 ? -13.395 -18.464 -4.126 1.00 34.69 260 ASP A CA 1
ATOM 1983 C C . ASP A 1 260 ? -14.187 -19.778 -4.197 1.00 34.69 260 ASP A C 1
ATOM 1985 O O . ASP A 1 260 ? -15.230 -19.868 -3.502 1.00 34.69 260 ASP A O 1
#

Organism: NCBI:txid47994

Sequence (260 aa):
MENVSLDLRGGHPPSRLLLAMQRELPALSPKLGHVARFCIEHAATLHHHRIQDVARASGTIPASVVRLAKRFGLSGFQELKYALVERAEREKPDLVEPADDGLHPDSACALEDIEASALGLGSLKGLVARPEFRLAVQALRGARRIHVIAAGPTDETIATHLRGGLQVVRPDPGSPAQPGDWLVQVAVWQDLTPETRPREPQSYGPRVLSLARGRMNRFTGGGPDGIVMRLGTDSRRLLNALALSEALTHALHPDRRAHD